Protein AF-A0A238L773-F1 (afdb_monomer)

Radius of gyration: 23.09 Å; Cα contacts (8 Å, |Δi|>4): 138; chains: 1; bounding box: 66×36×64 Å

Secondary structure (DSSP, 8-state):
---BPP----SS---SB-HHHHHHHHHHHHHTT--HHHHHHHHHHHHHHTT-------HHHHHHHHHH-------PPPSS--------STTSS---TTSHHHHHHHHHHHHHHHH-HHHHHHHTTHHHHHHHHHHHHHHHTT-SS---SSHHHHHHHHHHHHHHHHHHHHHH--------

Solvent-accessible surface area (backbone atoms only — not comparable to full-atom values): 11045 Å² total; per-residue (Å²): 132,66,51,56,35,77,88,64,93,59,94,74,86,69,63,71,57,15,70,60,42,51,50,50,52,53,40,52,18,44,74,71,64,43,55,62,65,56,29,37,55,49,51,52,50,53,35,56,76,70,75,52,86,76,88,74,69,48,52,70,55,46,61,59,43,41,50,73,53,83,77,88,69,95,72,84,78,70,99,58,88,83,73,74,69,75,79,76,82,67,75,82,52,92,66,57,94,80,41,72,69,47,48,57,50,53,50,50,52,51,48,31,69,74,63,33,59,71,52,42,36,62,76,55,41,44,58,57,49,58,52,50,54,54,50,50,50,58,52,36,72,52,43,90,64,78,86,51,89,47,69,52,34,33,53,34,52,52,50,46,45,50,49,51,52,52,51,48,49,67,72,66,58,77,88,83,76,85,81,129

Structure (mmCIF, N/CA/C/O backbone):
data_AF-A0A238L773-F1
#
_entry.id   AF-A0A238L773-F1
#
loop_
_atom_site.group_PDB
_atom_site.id
_atom_site.type_symbol
_atom_site.label_atom_id
_atom_site.label_alt_id
_atom_site.label_comp_id
_atom_site.label_asym_id
_atom_site.label_entity_id
_atom_site.label_seq_id
_atom_site.pdbx_PDB_ins_code
_atom_site.Cartn_x
_atom_site.Cartn_y
_atom_site.Cartn_z
_atom_site.occupancy
_atom_site.B_iso_or_equiv
_atom_site.auth_seq_id
_atom_site.auth_comp_id
_atom_site.auth_asym_id
_atom_site.auth_atom_id
_atom_site.pdbx_PDB_model_num
ATOM 1 N N . MET A 1 1 ? -15.667 -10.780 2.293 1.00 68.12 1 MET A N 1
ATOM 2 C CA . MET A 1 1 ? -14.626 -10.107 3.108 1.00 68.12 1 MET A CA 1
ATOM 3 C C . MET A 1 1 ? -15.092 -10.108 4.554 1.00 68.12 1 MET A C 1
ATOM 5 O O . MET A 1 1 ? -16.166 -9.591 4.816 1.00 68.12 1 MET A O 1
ATOM 9 N N . THR A 1 2 ? -14.339 -10.702 5.477 1.00 83.31 2 THR A N 1
ATOM 10 C CA . THR A 1 2 ? -14.668 -10.707 6.912 1.00 83.31 2 THR A CA 1
ATOM 11 C C . THR A 1 2 ? -14.369 -9.338 7.517 1.00 83.31 2 THR A C 1
ATOM 13 O O . THR A 1 2 ? -13.227 -8.880 7.482 1.00 83.31 2 THR A O 1
ATOM 16 N N . TRP A 1 3 ? -15.392 -8.650 8.026 1.00 88.38 3 TRP A N 1
ATOM 17 C CA . TRP A 1 3 ? -15.250 -7.297 8.579 1.00 88.38 3 TRP A CA 1
ATOM 18 C C . TRP A 1 3 ? -14.791 -7.302 10.042 1.00 88.38 3 TRP A C 1
ATOM 20 O O . TRP A 1 3 ? -13.900 -6.547 10.439 1.00 88.38 3 TRP A O 1
ATOM 30 N N . HIS A 1 4 ? -15.357 -8.210 10.830 1.00 88.75 4 HIS A N 1
ATOM 31 C CA . HIS A 1 4 ? -14.983 -8.431 12.220 1.00 88.75 4 HIS A CA 1
ATOM 32 C C . HIS A 1 4 ? -13.767 -9.346 12.322 1.00 88.75 4 HIS A C 1
ATOM 34 O O . HIS A 1 4 ? -13.567 -10.227 11.481 1.00 88.75 4 HIS A O 1
ATOM 40 N N . ALA A 1 5 ? -12.920 -9.103 13.323 1.00 85.94 5 ALA A N 1
ATOM 41 C CA . ALA A 1 5 ? -11.822 -10.021 13.593 1.00 85.94 5 ALA A CA 1
ATOM 42 C C . ALA A 1 5 ? -12.373 -11.323 14.199 1.00 85.94 5 ALA A C 1
ATOM 44 O O . ALA A 1 5 ? -13.360 -11.273 14.937 1.00 85.94 5 ALA A O 1
ATOM 45 N N . PRO A 1 6 ? -11.742 -12.474 13.918 1.00 81.62 6 PRO A N 1
ATOM 46 C CA . PRO A 1 6 ? -12.059 -13.700 14.634 1.00 81.62 6 PRO A CA 1
ATOM 47 C C . PRO A 1 6 ? -11.737 -13.532 16.124 1.00 81.62 6 PRO A C 1
ATOM 49 O O . PRO A 1 6 ? -10.789 -12.832 16.493 1.00 81.62 6 PRO A O 1
ATOM 52 N N . HIS A 1 7 ? -12.527 -14.180 16.977 1.00 73.25 7 HIS A N 1
ATOM 53 C CA . HIS A 1 7 ? -12.292 -14.175 18.414 1.00 73.25 7 HIS A CA 1
ATOM 54 C C . HIS A 1 7 ? -11.077 -15.054 18.740 1.00 73.25 7 HIS A C 1
ATOM 56 O O . HIS A 1 7 ? -11.184 -16.267 18.894 1.00 73.25 7 HIS A O 1
ATOM 62 N N . GLU A 1 8 ? -9.898 -14.446 18.840 1.00 65.88 8 GLU A N 1
ATOM 63 C CA . GLU A 1 8 ? -8.716 -15.110 19.382 1.00 65.88 8 GLU A CA 1
ATOM 64 C C . GLU A 1 8 ? -8.849 -15.096 20.909 1.00 65.88 8 GLU A C 1
ATOM 66 O O . GLU A 1 8 ? -8.805 -14.025 21.507 1.00 65.88 8 GLU A O 1
ATOM 71 N N . GLY A 1 9 ? -9.048 -16.256 21.546 1.00 68.50 9 GLY A N 1
ATOM 72 C CA . GLY A 1 9 ? -9.212 -16.414 23.005 1.00 68.50 9 GLY A CA 1
ATOM 73 C C . GLY A 1 9 ? -7.963 -16.088 23.839 1.00 68.50 9 GLY A C 1
ATOM 74 O O . GLY A 1 9 ? -7.657 -16.779 24.803 1.00 68.50 9 GLY A O 1
ATOM 75 N N . ARG A 1 10 ? -7.194 -15.074 23.436 1.00 71.81 10 ARG A N 1
ATOM 76 C CA . ARG A 1 10 ? -5.987 -14.600 24.107 1.00 71.81 10 ARG A CA 1
ATOM 77 C C . ARG A 1 10 ? -6.353 -13.584 25.198 1.00 71.81 10 ARG A C 1
ATOM 79 O O . ARG A 1 10 ? -7.285 -12.805 24.998 1.00 71.81 10 ARG A O 1
ATOM 86 N N . PRO A 1 11 ? -5.599 -13.528 26.310 1.00 62.84 11 PRO A N 1
ATOM 87 C CA . PRO A 1 11 ? -5.797 -12.516 27.345 1.00 62.84 11 PRO A CA 1
ATOM 88 C C . PRO A 1 11 ? -5.655 -11.088 26.788 1.00 62.84 11 PRO A C 1
ATOM 90 O O . PRO A 1 11 ? -4.717 -10.797 26.044 1.00 62.84 11 PRO A O 1
ATOM 93 N N . GLY A 1 12 ? -6.570 -10.187 27.163 1.00 72.75 12 GLY A N 1
ATOM 94 C CA . GLY A 1 12 ? -6.572 -8.773 26.761 1.00 72.75 12 GLY A CA 1
ATOM 95 C C . GLY A 1 12 ? -7.831 -8.349 25.997 1.00 72.75 12 GLY A C 1
ATOM 96 O O . GLY A 1 12 ? -8.797 -9.097 25.901 1.00 72.75 12 GLY A O 1
ATOM 97 N N . ARG A 1 13 ? -7.843 -7.120 25.456 1.00 74.38 13 ARG A N 1
ATOM 98 C CA . ARG A 1 13 ? -8.961 -6.615 24.636 1.00 74.38 13 ARG A CA 1
ATOM 99 C C . ARG A 1 13 ? -8.802 -7.108 23.189 1.00 74.38 13 ARG A C 1
ATOM 101 O O . ARG A 1 13 ? -7.919 -6.588 22.496 1.00 74.38 13 ARG A O 1
ATOM 108 N N . PRO A 1 14 ? -9.628 -8.056 22.705 1.00 72.31 14 PRO A N 1
ATOM 109 C CA . PRO A 1 14 ? -9.495 -8.574 21.351 1.00 72.31 14 PRO A CA 1
ATOM 110 C C . PRO A 1 14 ? -9.776 -7.472 20.316 1.00 72.31 14 PRO A C 1
ATOM 112 O O . PRO A 1 14 ? -10.547 -6.537 20.573 1.00 72.31 14 PRO A O 1
ATOM 115 N N . PRO A 1 15 ? -9.138 -7.531 19.135 1.00 77.88 15 PRO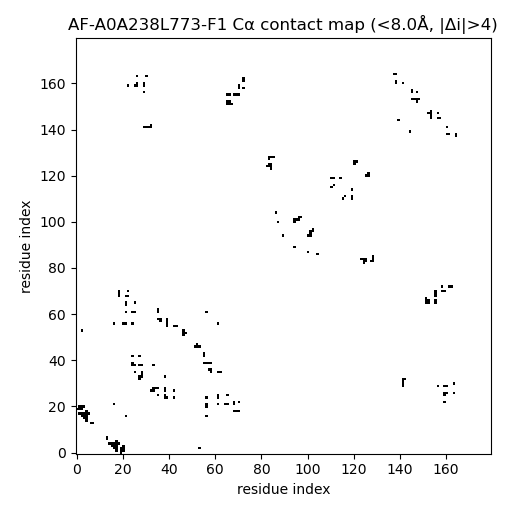 A N 1
ATOM 116 C CA . PRO A 1 15 ? -9.429 -6.589 18.067 1.00 77.88 15 PRO A CA 1
ATOM 117 C C . PRO A 1 15 ? -10.877 -6.757 17.598 1.00 77.88 15 PRO A C 1
ATOM 119 O O . PRO A 1 15 ? -11.310 -7.857 17.304 1.00 77.88 15 PRO A O 1
ATOM 122 N N . VAL A 1 16 ? -11.624 -5.658 17.483 1.00 85.81 16 VAL A N 1
ATOM 123 C CA . VAL A 1 16 ? -13.022 -5.695 17.001 1.00 85.81 16 VAL A CA 1
ATOM 124 C C . VAL A 1 16 ? -13.092 -5.851 15.474 1.00 85.81 16 VAL A C 1
ATOM 126 O O . VAL A 1 16 ? -14.025 -6.446 14.935 1.00 85.81 16 VAL A O 1
ATOM 129 N N . PHE A 1 17 ? -12.088 -5.327 14.767 1.00 90.69 17 PHE A N 1
ATOM 130 C CA . PHE A 1 17 ? -12.055 -5.242 13.307 1.00 90.69 17 PHE A CA 1
ATOM 131 C C . PHE A 1 17 ? -10.929 -6.086 12.717 1.00 90.69 17 PHE A C 1
ATOM 133 O O . PHE A 1 17 ? -9.808 -6.099 13.238 1.00 90.69 17 PHE A O 1
ATOM 140 N N . SER A 1 18 ? -11.216 -6.747 11.597 1.00 91.06 18 SER A N 1
ATOM 141 C CA . SER A 1 18 ? -10.250 -7.573 10.877 1.00 91.06 18 SER A CA 1
ATOM 142 C C . SER A 1 18 ? -9.147 -6.733 10.221 1.00 91.06 18 SER A C 1
ATOM 144 O O . SER A 1 18 ? -9.296 -5.532 9.978 1.00 91.06 18 SER A O 1
ATOM 146 N N . ASN A 1 19 ? -8.031 -7.375 9.857 1.00 91.25 19 ASN A N 1
ATOM 147 C CA . ASN A 1 19 ? -6.979 -6.718 9.072 1.00 91.25 19 ASN A CA 1
ATOM 148 C C . ASN A 1 19 ? -7.501 -6.208 7.726 1.00 91.25 19 ASN A C 1
ATOM 150 O O . ASN A 1 19 ? -7.123 -5.118 7.304 1.00 91.25 19 ASN A O 1
ATOM 154 N N . SER A 1 20 ? -8.407 -6.950 7.087 1.00 90.38 20 SER A N 1
ATOM 155 C CA . SER A 1 20 ? -9.020 -6.535 5.829 1.00 90.38 20 SER A CA 1
ATOM 156 C C . SER A 1 20 ? -9.843 -5.256 6.007 1.00 90.38 20 SER A C 1
ATOM 158 O O . SER A 1 20 ? -9.711 -4.348 5.190 1.00 90.38 20 SER A O 1
ATOM 160 N N . ALA A 1 21 ? -10.641 -5.133 7.075 1.00 92.06 21 ALA A N 1
ATOM 161 C CA . ALA A 1 21 ? -11.435 -3.928 7.341 1.00 92.06 21 ALA A CA 1
ATOM 162 C C . ALA A 1 21 ? -10.549 -2.689 7.552 1.00 92.06 21 ALA A C 1
ATOM 164 O O . ALA A 1 21 ? -10.806 -1.623 6.984 1.00 92.06 21 ALA A O 1
ATOM 165 N N . ILE A 1 22 ? -9.454 -2.839 8.305 1.00 94.06 22 ILE A N 1
ATOM 166 C CA . ILE A 1 22 ? -8.466 -1.766 8.486 1.00 94.06 22 ILE A CA 1
ATOM 167 C C . ILE A 1 22 ? -7.785 -1.425 7.154 1.00 94.06 22 ILE A C 1
ATOM 169 O O . ILE A 1 22 ? -7.690 -0.250 6.803 1.00 94.06 22 ILE A O 1
ATOM 173 N N . GLN A 1 23 ? -7.359 -2.429 6.383 1.00 93.69 23 GLN A N 1
ATOM 174 C CA . GLN A 1 23 ? -6.753 -2.226 5.067 1.00 93.69 23 GLN A CA 1
ATOM 175 C C . GLN A 1 23 ? -7.702 -1.489 4.116 1.00 93.69 23 GLN A C 1
ATOM 177 O O . GLN A 1 23 ? -7.256 -0.596 3.401 1.00 93.69 23 GLN A O 1
ATOM 182 N N . PHE A 1 24 ? -8.997 -1.808 4.121 1.00 93.00 24 PHE A N 1
ATOM 183 C CA . PHE A 1 24 ? -10.005 -1.117 3.316 1.00 93.00 24 PHE A CA 1
ATOM 184 C C . PHE A 1 24 ? -10.116 0.366 3.687 1.00 93.00 24 PHE A C 1
ATOM 186 O O . PHE A 1 24 ? -10.003 1.224 2.811 1.00 93.00 24 PHE A O 1
ATOM 193 N N . CYS A 1 25 ? -10.236 0.682 4.980 1.00 94.56 25 CYS A N 1
ATOM 194 C CA . CYS A 1 25 ? -10.294 2.071 5.443 1.00 94.56 25 CYS A CA 1
ATOM 195 C C . CYS A 1 25 ? -9.034 2.847 5.029 1.00 94.56 25 CYS A C 1
ATOM 197 O O . CYS A 1 25 ? -9.119 3.939 4.470 1.00 94.56 25 CYS A O 1
ATOM 199 N N . LEU A 1 26 ? -7.850 2.264 5.235 1.00 94.88 26 LEU A N 1
ATOM 200 C CA . LEU A 1 26 ? -6.594 2.912 4.859 1.00 94.88 26 LEU A CA 1
ATOM 201 C C . LEU A 1 26 ? -6.390 2.981 3.333 1.00 94.88 26 LEU A C 1
ATOM 203 O O . LEU A 1 26 ? -5.723 3.892 2.848 1.00 94.88 26 LEU A O 1
ATOM 207 N N . SER A 1 27 ? -6.992 2.072 2.565 1.00 94.31 27 SER A N 1
ATOM 208 C CA . SER A 1 27 ? -7.016 2.144 1.101 1.00 94.31 27 SER A CA 1
ATOM 209 C C . SER A 1 27 ? -7.829 3.346 0.627 1.00 94.31 27 SER A C 1
ATOM 211 O O . SER A 1 27 ? -7.344 4.090 -0.218 1.00 94.31 27 SER A O 1
ATOM 213 N N . ILE A 1 28 ? -9.002 3.603 1.221 1.00 94.44 28 ILE A N 1
ATOM 214 C CA . ILE A 1 28 ? -9.804 4.812 0.949 1.00 94.44 28 ILE A CA 1
ATOM 215 C C . ILE A 1 28 ? -9.009 6.069 1.306 1.00 94.44 28 ILE A C 1
ATOM 217 O O . ILE A 1 28 ? -8.921 6.989 0.495 1.00 94.44 28 ILE A O 1
ATOM 221 N N . LYS A 1 29 ? -8.357 6.084 2.475 1.00 94.19 29 LYS A N 1
ATOM 222 C CA . LYS A 1 29 ? -7.478 7.187 2.887 1.00 94.19 29 LYS A CA 1
ATOM 223 C C . LYS A 1 29 ? -6.438 7.517 1.811 1.00 94.19 29 LYS A C 1
ATOM 225 O O . LYS A 1 29 ? -6.240 8.683 1.482 1.00 94.19 29 LYS A O 1
ATOM 230 N N . VAL A 1 30 ? -5.736 6.501 1.304 1.00 93.81 30 VAL A N 1
ATOM 231 C CA . VAL A 1 30 ? -4.656 6.667 0.318 1.00 93.81 30 VAL A CA 1
ATOM 232 C C . VAL A 1 30 ? -5.206 7.037 -1.058 1.00 93.81 30 VAL A C 1
ATOM 234 O O . VAL A 1 30 ? -4.654 7.923 -1.703 1.00 93.81 30 VAL A O 1
ATOM 237 N N . LEU A 1 31 ? -6.296 6.400 -1.487 1.00 93.06 31 LEU A N 1
ATOM 238 C CA . LEU A 1 31 ? -6.900 6.615 -2.798 1.00 93.06 31 LEU A CA 1
ATOM 239 C C . LEU A 1 31 ? -7.441 8.040 -2.954 1.00 93.06 31 LEU A C 1
ATOM 241 O O . LEU A 1 31 ? -7.181 8.686 -3.963 1.00 93.06 31 LEU A O 1
ATOM 245 N N . PHE A 1 32 ? -8.134 8.543 -1.931 1.00 92.38 32 PHE A N 1
ATOM 246 C CA . PHE A 1 32 ? -8.747 9.875 -1.941 1.00 92.38 32 PHE A CA 1
ATOM 247 C C . PHE A 1 32 ? -7.894 10.953 -1.263 1.00 92.38 32 PHE A C 1
ATOM 249 O O . PHE A 1 32 ? -8.340 12.086 -1.121 1.00 92.38 32 PHE A O 1
ATOM 256 N N . ARG A 1 33 ? -6.664 10.623 -0.843 1.00 92.00 33 ARG A N 1
ATOM 257 C CA . ARG A 1 33 ? -5.720 11.556 -0.195 1.00 92.00 33 ARG A CA 1
ATOM 258 C C . ARG A 1 33 ? -6.278 12.250 1.051 1.00 92.00 33 ARG A C 1
ATOM 260 O O . ARG A 1 33 ? -5.977 13.409 1.322 1.00 92.00 33 ARG A O 1
ATOM 267 N N . LEU A 1 34 ? -7.065 11.529 1.840 1.00 92.12 34 LEU A N 1
ATOM 268 C CA . LEU A 1 34 ? -7.739 12.092 3.005 1.00 92.12 34 LEU A CA 1
ATOM 269 C C . LEU A 1 34 ? -6.907 11.935 4.291 1.00 92.12 34 LEU A C 1
ATOM 271 O O . LEU A 1 34 ? -6.163 10.960 4.460 1.00 92.12 34 LEU A O 1
ATOM 275 N N . PRO A 1 35 ? -7.069 12.839 5.270 1.00 90.94 35 PRO A N 1
ATOM 276 C CA . PRO A 1 35 ? -6.725 12.575 6.661 1.00 90.94 35 PRO A CA 1
ATOM 277 C C . PRO A 1 35 ? -7.547 11.408 7.236 1.00 90.94 35 PRO A C 1
ATOM 279 O O . PRO A 1 35 ? -8.685 11.160 6.830 1.00 90.94 35 PRO A O 1
ATOM 282 N N . LEU A 1 36 ? -7.014 10.715 8.250 1.00 90.88 36 LEU A N 1
ATOM 283 C CA . LEU A 1 36 ? -7.681 9.554 8.871 1.00 90.88 36 LEU A CA 1
ATOM 284 C C . LEU A 1 36 ? -9.077 9.886 9.435 1.00 90.88 36 LEU A C 1
ATOM 286 O O . LEU A 1 36 ? -10.004 9.096 9.292 1.00 90.88 36 LEU A O 1
ATOM 290 N N . ARG A 1 37 ? -9.255 11.070 10.041 1.00 91.56 37 ARG A N 1
ATOM 291 C CA . ARG A 1 37 ? -10.561 11.492 10.585 1.00 91.56 37 ARG A CA 1
ATOM 292 C C . ARG A 1 37 ? -11.620 11.650 9.491 1.00 91.56 37 ARG A C 1
ATOM 294 O O . ARG A 1 37 ? -12.731 11.156 9.645 1.00 91.56 37 ARG A O 1
ATOM 301 N N . GLN A 1 38 ? -11.255 12.280 8.374 1.00 94.44 38 GLN A N 1
ATOM 302 C CA . GLN A 1 38 ? -12.152 12.427 7.223 1.00 94.44 38 GLN A CA 1
ATOM 303 C C . GLN A 1 38 ? -12.438 11.077 6.562 1.00 94.44 38 GLN A C 1
ATOM 305 O O . GLN A 1 38 ? -13.572 10.811 6.176 1.00 94.44 38 GLN A O 1
ATOM 310 N N . THR A 1 39 ? -11.438 10.193 6.513 1.00 94.31 39 THR A N 1
ATOM 311 C CA . THR A 1 39 ? -11.596 8.823 6.006 1.00 94.31 39 THR A CA 1
ATOM 312 C C . THR A 1 39 ? -12.681 8.075 6.777 1.00 94.31 39 THR A C 1
ATOM 314 O O . THR A 1 39 ? -13.569 7.506 6.155 1.00 94.31 39 THR A O 1
ATOM 317 N N . ALA A 1 40 ? -12.663 8.105 8.115 1.00 93.31 40 ALA A N 1
ATOM 318 C CA . ALA A 1 40 ? -13.694 7.446 8.919 1.00 93.31 40 ALA A CA 1
ATOM 319 C C . ALA A 1 40 ? -15.108 7.953 8.571 1.00 93.31 40 ALA A C 1
ATOM 321 O O . ALA A 1 40 ? -16.004 7.147 8.331 1.00 93.31 40 ALA A O 1
ATOM 322 N N . GLY A 1 41 ? -15.291 9.273 8.449 1.00 94.38 41 GLY A N 1
ATOM 323 C CA . GLY A 1 41 ? -16.571 9.864 8.044 1.00 94.38 41 GLY A CA 1
ATOM 324 C C . GLY A 1 41 ? -17.001 9.479 6.623 1.00 94.38 41 GLY A C 1
ATOM 325 O O . GLY A 1 41 ? -18.164 9.143 6.398 1.00 94.38 41 GLY A O 1
ATOM 326 N N . MET A 1 42 ? -16.067 9.465 5.668 1.00 95.06 42 MET A N 1
ATOM 327 C CA . MET A 1 42 ? -16.332 9.025 4.295 1.00 95.06 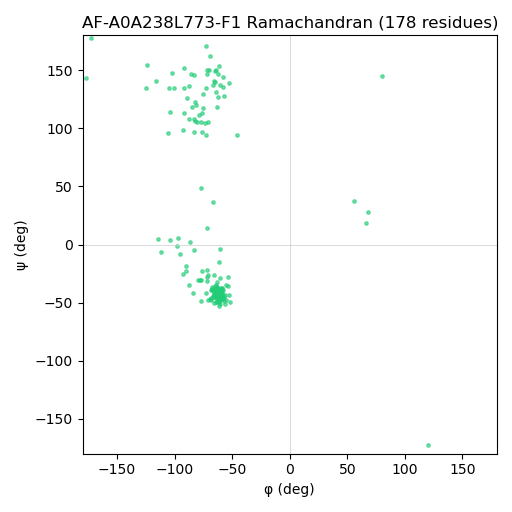42 MET A CA 1
ATOM 328 C C . MET A 1 42 ? -16.751 7.553 4.249 1.00 95.06 42 MET A C 1
ATOM 330 O O . MET A 1 42 ? -17.737 7.222 3.597 1.00 95.06 42 MET A O 1
ATOM 334 N N . VAL A 1 43 ? -16.053 6.676 4.974 1.00 94.62 43 VAL A N 1
ATOM 335 C CA . VAL A 1 43 ? -16.381 5.245 5.052 1.00 94.62 43 VAL A CA 1
ATOM 336 C C . VAL A 1 43 ? -17.778 5.036 5.644 1.00 94.62 43 VAL A C 1
ATOM 338 O O . VAL A 1 43 ? -18.528 4.208 5.135 1.00 94.62 43 VAL A O 1
ATOM 341 N N . VAL A 1 44 ? -18.167 5.814 6.661 1.00 94.44 44 VAL A N 1
ATOM 342 C CA . VAL A 1 44 ? -19.534 5.785 7.215 1.00 94.44 44 VAL A CA 1
ATOM 343 C C . VAL A 1 44 ? -20.575 6.159 6.157 1.00 94.44 44 VAL A C 1
ATOM 345 O O . VAL A 1 44 ? -21.604 5.494 6.059 1.00 94.44 44 VAL A O 1
ATOM 348 N N . ARG A 1 45 ? -20.320 7.186 5.338 1.00 95.00 45 ARG A N 1
ATOM 349 C CA . ARG A 1 45 ? -21.238 7.568 4.250 1.00 95.00 45 ARG A CA 1
ATOM 350 C C . ARG A 1 45 ? -21.321 6.498 3.165 1.00 95.00 45 ARG A C 1
ATOM 352 O O . ARG A 1 45 ? -22.423 6.149 2.763 1.00 95.00 45 ARG A O 1
ATOM 359 N N . LEU A 1 46 ? -20.185 5.946 2.739 1.00 93.00 46 LEU A N 1
ATOM 360 C CA . LEU A 1 46 ? -20.144 4.866 1.748 1.00 93.00 46 LEU A CA 1
ATOM 361 C C . LEU A 1 46 ? -20.891 3.621 2.230 1.00 93.00 46 LEU A C 1
ATOM 363 O O . LEU A 1 46 ? -21.655 3.039 1.470 1.00 93.00 46 LEU A O 1
ATOM 367 N N . ARG A 1 47 ? -20.723 3.250 3.504 1.00 92.19 47 ARG A N 1
ATOM 368 C CA . ARG A 1 47 ? -21.487 2.172 4.144 1.00 92.19 47 ARG A CA 1
ATOM 369 C C . ARG A 1 47 ? -22.995 2.432 4.041 1.00 92.19 47 ARG A C 1
ATOM 371 O O . ARG A 1 47 ? -23.719 1.546 3.602 1.00 92.19 47 ARG A O 1
ATOM 378 N N . ARG A 1 48 ? -23.455 3.628 4.436 1.00 93.19 48 ARG A N 1
ATOM 379 C CA . ARG A 1 48 ? -24.882 4.001 4.383 1.00 93.19 48 ARG A CA 1
ATOM 380 C C . ARG A 1 48 ? -25.433 3.934 2.961 1.00 93.19 48 ARG A C 1
ATOM 382 O O . ARG A 1 48 ? -26.494 3.367 2.757 1.00 93.19 48 ARG A O 1
ATOM 389 N N . LEU A 1 49 ? -24.693 4.470 1.989 1.00 95.38 49 LEU A N 1
ATOM 390 C CA . LEU A 1 49 ? -25.082 4.439 0.576 1.00 95.38 49 LEU A CA 1
ATOM 391 C C . LEU A 1 49 ? -25.171 3.017 0.019 1.00 95.38 49 LEU A C 1
ATOM 393 O O . LEU A 1 49 ? -25.994 2.752 -0.845 1.00 95.38 49 LEU A O 1
ATOM 397 N N . ALA A 1 50 ? -24.340 2.108 0.518 1.00 93.38 50 ALA A N 1
ATOM 398 C CA . ALA A 1 50 ? -24.351 0.717 0.097 1.00 93.38 50 ALA A CA 1
ATOM 399 C C . ALA A 1 50 ? -25.360 -0.158 0.873 1.00 93.38 50 ALA A C 1
ATOM 401 O O . ALA A 1 50 ? -25.405 -1.361 0.634 1.00 93.38 50 ALA A O 1
ATOM 402 N N . GLY A 1 51 ? -26.147 0.414 1.797 1.00 92.62 51 GLY A N 1
ATOM 403 C CA . GLY A 1 51 ? -27.154 -0.320 2.577 1.00 92.62 51 GLY A CA 1
ATOM 404 C C . GLY A 1 51 ? -26.566 -1.322 3.575 1.00 92.62 51 GLY A C 1
ATOM 405 O O . GLY A 1 51 ? -27.173 -2.347 3.861 1.00 92.62 51 GLY A O 1
ATOM 406 N N . LEU A 1 52 ? -25.350 -1.072 4.063 1.00 89.50 52 LEU A N 1
ATOM 407 C CA . LEU A 1 52 ? -24.599 -2.005 4.909 1.00 89.50 52 LEU A CA 1
ATOM 408 C C . LEU A 1 52 ? -24.689 -1.555 6.367 1.00 89.50 52 LEU A C 1
ATOM 410 O O . LEU A 1 52 ? -24.691 -0.350 6.610 1.00 89.50 52 LEU A O 1
ATOM 414 N N . ASP A 1 53 ? -24.695 -2.482 7.337 1.00 86.56 53 ASP A N 1
ATOM 415 C CA . ASP A 1 53 ? -24.925 -2.131 8.752 1.00 86.56 53 ASP A CA 1
ATOM 416 C C . ASP A 1 53 ? -23.779 -2.342 9.749 1.00 86.56 53 ASP A C 1
ATOM 418 O O . ASP A 1 53 ? -23.890 -2.035 10.938 1.00 86.56 53 ASP A O 1
ATOM 422 N N . TRP A 1 54 ? -22.607 -2.747 9.273 1.00 86.12 54 TRP A N 1
ATOM 423 C CA . TRP A 1 54 ? -21.463 -2.992 10.152 1.00 86.12 54 TRP A CA 1
ATOM 424 C C . TRP A 1 54 ? -20.854 -1.717 10.763 1.00 86.12 54 TRP A C 1
ATOM 426 O O . TRP A 1 54 ? -20.848 -0.647 10.144 1.00 86.12 54 TRP A O 1
ATOM 436 N N . PRO A 1 55 ? -20.260 -1.797 11.968 1.00 90.69 55 PRO A N 1
ATOM 437 C CA . PRO A 1 55 ? -19.554 -0.668 12.567 1.00 90.69 55 PRO A CA 1
ATOM 438 C C . PRO A 1 55 ? -18.334 -0.261 11.729 1.00 90.69 55 PRO A C 1
ATOM 440 O O . PRO A 1 55 ? -17.710 -1.093 11.077 1.00 90.69 55 PRO A O 1
ATOM 443 N N . VAL A 1 56 ? -17.954 1.016 11.754 1.00 91.06 56 VAL A N 1
ATOM 444 C CA . VAL A 1 56 ? -16.756 1.515 11.054 1.00 91.06 56 VAL A CA 1
ATOM 445 C C . VAL A 1 56 ? -15.644 1.776 12.075 1.00 91.06 56 VAL A C 1
ATOM 447 O O . VAL A 1 56 ? -15.925 2.385 13.108 1.00 91.06 56 VAL A O 1
ATOM 450 N N . PRO A 1 57 ? -14.388 1.357 11.818 1.00 92.81 57 PRO A N 1
ATOM 451 C CA . PRO A 1 57 ? -13.267 1.678 12.693 1.00 92.81 57 PRO A CA 1
ATOM 452 C C . PRO A 1 57 ? -13.109 3.191 12.861 1.00 92.81 57 PRO A C 1
ATOM 454 O O . PRO A 1 57 ? -12.989 3.921 11.874 1.00 92.81 57 PRO A O 1
ATOM 457 N N . ASP A 1 58 ? -13.057 3.661 14.103 1.00 91.75 58 ASP A N 1
ATOM 458 C CA . ASP A 1 58 ? -12.816 5.066 14.415 1.00 91.75 58 ASP A CA 1
ATOM 459 C C . ASP A 1 58 ? -11.352 5.469 14.147 1.00 91.75 58 ASP A C 1
ATOM 461 O O . ASP A 1 58 ? -10.470 4.636 13.907 1.00 91.75 58 ASP A O 1
ATOM 465 N N . TYR A 1 59 ? -11.068 6.773 14.218 1.00 90.69 59 TYR A N 1
ATOM 466 C CA . TYR A 1 59 ? -9.715 7.307 14.027 1.00 90.69 59 TYR A CA 1
ATOM 467 C C . TYR A 1 59 ? -8.675 6.619 14.928 1.00 90.69 59 TYR A C 1
ATOM 469 O O . TYR A 1 59 ? -7.583 6.283 14.464 1.00 90.69 59 TYR A O 1
ATOM 477 N N . SER A 1 60 ? -9.004 6.400 16.207 1.00 90.12 60 SER A N 1
ATOM 478 C CA . SER A 1 60 ? -8.060 5.836 17.174 1.00 90.12 60 SER A CA 1
ATOM 479 C C . SER A 1 60 ? -7.714 4.384 16.841 1.00 90.12 60 SER A C 1
ATOM 481 O O . SER A 1 60 ? -6.552 3.974 16.934 1.00 90.12 60 SER A O 1
ATOM 483 N N . THR A 1 61 ? -8.697 3.604 16.392 1.00 92.19 61 THR A N 1
ATOM 484 C CA . THR A 1 61 ? -8.502 2.221 15.963 1.00 92.19 61 THR A CA 1
ATOM 485 C C . THR A 1 61 ? -7.684 2.158 14.686 1.00 92.19 61 THR A C 1
ATOM 487 O O . THR A 1 61 ? -6.701 1.417 14.644 1.00 92.19 61 THR A O 1
ATOM 490 N N . GLN A 1 62 ? -8.015 2.967 13.676 1.00 92.12 62 GLN A N 1
ATOM 491 C CA . GLN A 1 62 ? -7.251 3.017 12.428 1.00 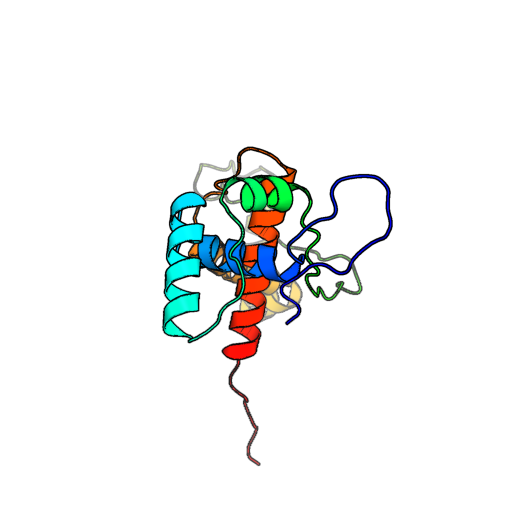92.12 62 GLN A CA 1
ATOM 492 C C . GLN A 1 62 ? -5.791 3.417 12.679 1.00 92.12 62 GLN A C 1
ATOM 494 O O . GLN A 1 62 ? -4.883 2.741 12.204 1.00 92.12 62 GLN A O 1
ATOM 499 N N . CYS A 1 63 ? -5.547 4.461 13.479 1.00 90.38 63 CYS A N 1
ATOM 500 C CA . CYS A 1 63 ? -4.200 4.962 13.770 1.00 90.38 63 CYS A CA 1
ATOM 501 C C . CYS A 1 63 ? -3.329 3.937 14.519 1.00 90.38 63 CYS A C 1
ATOM 503 O O . CYS A 1 63 ? -2.151 3.764 14.193 1.00 90.38 63 CYS A O 1
ATOM 505 N N . ARG A 1 64 ? -3.903 3.230 15.505 1.00 91.12 64 ARG A N 1
ATOM 506 C CA . ARG A 1 64 ? -3.200 2.169 16.246 1.00 91.12 64 ARG A CA 1
ATOM 507 C C . ARG A 1 64 ? -2.936 0.952 15.367 1.00 91.12 64 ARG A C 1
ATOM 509 O O . ARG A 1 64 ? -1.815 0.452 15.335 1.00 91.12 64 ARG A O 1
ATOM 516 N N . ARG A 1 65 ? -3.948 0.495 14.623 1.00 92.56 65 ARG A N 1
ATOM 517 C CA . ARG A 1 65 ? -3.846 -0.699 13.774 1.00 92.56 65 ARG A CA 1
ATOM 518 C C . ARG A 1 65 ? -2.978 -0.478 12.546 1.00 92.56 65 ARG A C 1
ATOM 520 O O . ARG A 1 65 ? -2.359 -1.433 12.108 1.00 92.56 65 ARG A O 1
ATOM 527 N N . GLN A 1 66 ? -2.863 0.747 12.031 1.00 92.50 66 GLN A N 1
ATOM 528 C CA . GLN A 1 66 ? -1.939 1.053 10.936 1.00 92.50 66 GLN A CA 1
ATOM 529 C C . GLN A 1 66 ? -0.497 0.653 11.281 1.00 92.50 66 GLN A C 1
ATOM 531 O O . GLN A 1 66 ? 0.218 0.199 10.397 1.00 92.50 66 GLN A O 1
ATOM 536 N N . LYS A 1 67 ? -0.087 0.775 12.551 1.00 91.81 67 LYS A N 1
ATOM 537 C CA . LYS A 1 67 ? 1.260 0.400 13.000 1.00 91.81 67 LYS A CA 1
ATOM 538 C C . LYS A 1 67 ? 1.507 -1.112 12.924 1.00 91.81 67 LYS A C 1
ATOM 540 O O . LYS A 1 67 ? 2.590 -1.546 12.568 1.00 91.81 67 LYS A O 1
ATOM 545 N N . THR A 1 68 ? 0.502 -1.919 13.255 1.00 91.00 68 THR A N 1
ATOM 546 C CA . THR A 1 68 ? 0.632 -3.382 13.374 1.00 91.00 68 THR A CA 1
ATOM 547 C C . THR A 1 68 ? 0.029 -4.148 12.196 1.00 91.00 68 THR A C 1
ATOM 549 O O . THR A 1 68 ? -0.005 -5.381 12.205 1.00 91.00 68 THR A O 1
ATOM 552 N N . LEU A 1 69 ? -0.461 -3.441 11.174 1.00 90.56 69 LEU A N 1
ATOM 553 C CA . LEU A 1 69 ? -1.124 -4.042 10.025 1.00 90.56 69 LEU A CA 1
ATOM 554 C C . LEU A 1 69 ? -0.113 -4.792 9.151 1.00 90.56 69 LEU A C 1
ATOM 556 O O . LEU A 1 69 ? 0.634 -4.199 8.374 1.00 90.56 69 LEU A O 1
ATOM 560 N N . LYS A 1 70 ? -0.152 -6.123 9.221 1.00 84.50 70 LYS A N 1
ATOM 561 C CA . LYS A 1 70 ? 0.582 -6.995 8.302 1.00 84.50 70 LYS A CA 1
ATOM 562 C C . LYS A 1 70 ? -0.219 -7.160 7.013 1.00 84.50 70 LYS A C 1
ATOM 564 O O . LYS A 1 70 ? -1.231 -7.858 6.997 1.00 84.50 70 LYS A O 1
ATOM 569 N N . MET A 1 71 ? 0.222 -6.508 5.941 1.00 82.06 71 MET A N 1
ATOM 570 C CA . MET A 1 71 ? -0.353 -6.703 4.610 1.00 82.06 71 MET A CA 1
ATOM 571 C C . MET A 1 71 ? 0.391 -7.783 3.847 1.00 82.06 71 MET A C 1
ATOM 573 O O . MET A 1 71 ? 1.618 -7.786 3.788 1.00 82.06 71 MET A O 1
ATOM 577 N N . GLN A 1 72 ? -0.376 -8.664 3.217 1.00 76.19 72 GLN A N 1
ATOM 578 C CA . GLN A 1 72 ? 0.147 -9.625 2.263 1.00 76.19 72 GLN A CA 1
ATOM 579 C C . GLN A 1 72 ? 0.159 -8.966 0.885 1.00 76.19 72 GLN A C 1
ATOM 581 O O . GLN A 1 72 ? -0.893 -8.713 0.298 1.00 76.19 72 GLN A O 1
ATOM 586 N N . ILE A 1 73 ? 1.349 -8.641 0.388 1.00 78.50 73 ILE A N 1
ATOM 587 C CA . ILE A 1 73 ? 1.534 -8.179 -0.986 1.00 78.50 73 ILE A CA 1
ATOM 588 C C . ILE A 1 73 ? 2.122 -9.355 -1.757 1.00 78.50 73 ILE A C 1
ATOM 590 O O . ILE A 1 73 ? 3.253 -9.748 -1.459 1.00 78.50 73 ILE A O 1
ATOM 594 N N . PRO A 1 74 ? 1.390 -9.929 -2.728 1.00 69.88 74 PRO A N 1
ATOM 595 C CA . PRO A 1 74 ? 1.962 -10.951 -3.583 1.00 69.88 74 PRO A CA 1
ATOM 596 C C . PRO A 1 74 ? 3.102 -10.306 -4.371 1.00 69.88 74 PRO A C 1
ATOM 598 O O . PRO A 1 74 ? 2.900 -9.339 -5.109 1.00 69.88 74 PRO A O 1
ATOM 601 N N . TYR A 1 75 ? 4.311 -10.816 -4.175 1.00 69.50 75 TYR A N 1
ATOM 602 C CA . TYR A 1 75 ? 5.483 -10.414 -4.933 1.00 69.50 75 TYR A CA 1
ATOM 603 C C . TYR A 1 75 ? 6.103 -11.665 -5.541 1.00 69.50 75 TYR A C 1
ATOM 605 O O . TYR A 1 75 ? 6.242 -12.693 -4.881 1.00 69.50 75 TYR A O 1
ATOM 613 N N . ARG A 1 76 ? 6.459 -11.582 -6.821 1.00 65.38 76 ARG A N 1
ATOM 614 C CA . ARG A 1 76 ? 7.265 -12.612 -7.468 1.00 65.38 76 ARG A CA 1
ATOM 615 C C . ARG A 1 76 ? 8.725 -12.279 -7.169 1.00 65.38 76 ARG A C 1
ATOM 617 O O . ARG A 1 76 ? 9.180 -11.194 -7.533 1.00 65.38 76 ARG A O 1
ATOM 624 N N . ARG A 1 77 ? 9.432 -13.172 -6.468 1.00 59.56 77 ARG A N 1
ATOM 625 C CA . ARG A 1 77 ? 10.895 -13.078 -6.349 1.00 59.56 77 ARG A CA 1
ATOM 626 C C . ARG A 1 77 ? 11.490 -13.171 -7.751 1.00 59.56 77 ARG A C 1
ATOM 628 O O . ARG A 1 77 ? 11.007 -13.949 -8.565 1.00 59.56 77 ARG A O 1
ATOM 635 N N . ALA A 1 78 ? 12.485 -12.339 -8.041 1.00 64.25 78 ALA A N 1
ATOM 636 C CA . ALA A 1 78 ? 13.328 -12.585 -9.200 1.00 64.25 78 ALA A CA 1
ATOM 637 C C . ALA A 1 78 ? 14.222 -13.785 -8.865 1.00 64.25 78 ALA A C 1
ATOM 639 O O . ALA A 1 78 ? 14.791 -13.813 -7.774 1.00 64.25 78 ALA A O 1
ATOM 640 N N . ASP A 1 79 ? 14.354 -14.741 -9.784 1.00 67.56 79 ASP A N 1
ATOM 641 C CA . ASP A 1 79 ? 15.143 -15.970 -9.591 1.00 67.56 79 ASP A CA 1
ATOM 642 C C . ASP A 1 79 ? 16.670 -15.726 -9.596 1.00 67.56 79 ASP A C 1
ATOM 644 O O . ASP A 1 79 ? 17.464 -16.654 -9.697 1.00 67.56 79 ASP A O 1
ATOM 648 N N . GLY A 1 80 ? 17.108 -14.468 -9.473 1.00 75.81 80 GLY A N 1
ATOM 649 C CA . GLY A 1 80 ? 18.514 -14.083 -9.468 1.00 75.81 80 GLY A CA 1
ATOM 650 C C . GLY A 1 80 ? 18.739 -12.604 -9.131 1.00 75.81 80 GLY A C 1
ATOM 651 O O . GLY A 1 80 ? 17.779 -11.847 -8.935 1.00 75.81 80 GLY A O 1
ATOM 652 N N . PRO A 1 81 ? 20.011 -12.171 -9.050 1.00 69.75 81 PRO A N 1
ATOM 653 C CA . PRO A 1 81 ? 20.365 -10.788 -8.758 1.00 69.75 81 PRO A CA 1
ATOM 654 C C . PRO A 1 81 ? 19.844 -9.837 -9.843 1.00 69.75 81 PRO A C 1
ATOM 656 O O . PRO A 1 81 ? 20.100 -10.003 -11.036 1.00 69.75 81 PRO A O 1
ATOM 659 N N . LEU A 1 82 ? 19.111 -8.803 -9.422 1.00 67.06 82 LEU A N 1
ATOM 660 C CA . LEU A 1 82 ? 18.637 -7.752 -10.318 1.00 67.06 82 LEU A CA 1
ATOM 661 C C . LEU A 1 82 ? 19.749 -6.715 -10.523 1.00 67.06 82 LEU A C 1
ATOM 663 O O . LEU A 1 82 ? 19.910 -5.796 -9.721 1.00 67.06 82 LEU A O 1
ATOM 667 N N . HIS A 1 83 ? 20.498 -6.836 -11.616 1.00 67.88 83 HIS A N 1
ATOM 668 C CA . HIS A 1 83 ? 21.477 -5.826 -12.016 1.00 67.88 83 HIS A CA 1
ATOM 669 C C . HIS A 1 83 ? 20.762 -4.615 -12.637 1.00 67.88 83 HIS A C 1
ATOM 671 O O . HIS A 1 83 ? 20.386 -4.623 -13.809 1.00 67.88 83 HIS A O 1
ATOM 677 N N . LEU A 1 84 ? 20.529 -3.568 -11.839 1.00 66.81 84 LEU A N 1
ATOM 678 C CA . LEU A 1 84 ? 19.898 -2.330 -12.302 1.00 66.81 84 LEU A CA 1
ATOM 679 C C . LEU A 1 84 ? 20.961 -1.319 -12.752 1.00 66.81 84 LEU A C 1
ATOM 681 O O . LEU A 1 84 ? 21.691 -0.766 -11.932 1.00 66.81 84 LEU A O 1
ATOM 685 N N . LEU A 1 85 ? 21.008 -1.018 -14.049 1.00 71.12 85 LEU A N 1
ATOM 686 C CA . LEU A 1 85 ? 21.881 0.034 -14.568 1.00 71.12 85 LEU A CA 1
ATOM 687 C C . LEU A 1 85 ? 21.324 1.427 -14.210 1.00 71.12 85 LEU A C 1
ATOM 689 O O . LEU A 1 85 ? 20.359 1.907 -14.817 1.00 71.12 85 LEU A O 1
ATOM 693 N N . VAL A 1 86 ? 21.935 2.089 -13.224 1.00 67.19 86 VAL A N 1
ATOM 694 C CA . VAL A 1 86 ? 21.612 3.464 -12.808 1.00 67.19 86 VAL A CA 1
ATOM 695 C C . VAL A 1 86 ? 22.719 4.409 -13.291 1.00 67.19 86 VAL A C 1
ATOM 697 O O . VAL A 1 86 ? 23.734 4.544 -12.616 1.00 67.19 86 VAL A O 1
ATOM 700 N N . PRO A 1 87 ? 22.582 5.079 -14.449 1.00 61.72 87 PRO A N 1
ATOM 701 C CA . PRO A 1 87 ? 23.509 6.138 -14.820 1.00 61.72 87 PRO A CA 1
ATOM 702 C C . PRO A 1 87 ? 23.368 7.310 -13.843 1.00 61.72 87 PRO A C 1
ATOM 704 O O . PRO A 1 87 ? 22.254 7.659 -13.434 1.00 61.72 87 PRO A O 1
ATOM 707 N N . SER A 1 88 ? 24.500 7.914 -13.484 1.00 57.50 88 SER A N 1
ATOM 708 C CA . SER A 1 88 ? 24.557 9.085 -12.607 1.00 57.50 88 SER A CA 1
ATOM 709 C C . SER A 1 88 ? 23.636 10.197 -13.111 1.00 57.50 88 SER A C 1
ATOM 711 O O . SER A 1 88 ? 23.563 10.441 -14.312 1.00 57.50 88 SER A O 1
ATOM 713 N N . ARG A 1 89 ? 22.917 10.870 -12.203 1.00 52.44 89 ARG A N 1
ATOM 714 C CA . ARG A 1 89 ? 22.060 12.027 -12.533 1.00 52.44 89 ARG A CA 1
ATOM 715 C C . ARG A 1 89 ? 22.863 13.313 -12.771 1.00 52.44 89 ARG A C 1
ATOM 717 O O . ARG A 1 89 ? 22.400 14.171 -13.517 1.00 52.44 89 ARG A O 1
ATOM 724 N N . ASP A 1 90 ? 24.080 13.398 -12.233 1.00 47.56 90 ASP A N 1
ATOM 725 C CA . ASP A 1 90 ? 25.004 14.539 -12.351 1.00 47.56 90 ASP A CA 1
ATOM 726 C C . ASP A 1 90 ? 25.711 14.613 -13.711 1.00 47.56 90 ASP A C 1
ATOM 728 O O . ASP A 1 90 ? 26.926 14.741 -13.816 1.00 47.56 90 ASP A O 1
ATOM 732 N N . ILE A 1 91 ? 24.951 14.495 -14.796 1.00 50.34 91 ILE A N 1
ATOM 733 C CA . ILE A 1 91 ? 25.482 14.657 -16.156 1.00 50.34 91 ILE A CA 1
ATOM 734 C C . ILE A 1 91 ? 25.386 16.123 -16.607 1.00 50.34 91 ILE A C 1
ATOM 736 O O . ILE A 1 91 ? 26.067 16.524 -17.548 1.00 50.34 91 ILE A O 1
ATOM 740 N N . SER A 1 92 ? 24.545 16.919 -15.935 1.00 43.94 92 SER A N 1
ATOM 741 C CA . SER A 1 92 ? 24.329 18.338 -16.239 1.00 43.94 92 SER A CA 1
ATOM 742 C C . SER A 1 92 ? 25.233 19.283 -15.442 1.00 43.94 92 SER A C 1
ATOM 744 O O . SER A 1 92 ? 25.480 20.396 -15.898 1.00 43.94 92 SER A O 1
ATOM 746 N N . SER A 1 93 ? 25.718 18.883 -14.266 1.00 48.91 93 SER A N 1
ATOM 747 C CA . SER A 1 93 ? 26.731 19.629 -13.518 1.00 48.91 93 SER A CA 1
ATOM 748 C C . SER A 1 93 ? 28.110 19.185 -14.006 1.00 48.91 93 SER A C 1
ATOM 750 O O . SER A 1 93 ? 28.324 18.003 -14.264 1.00 48.91 93 SER A O 1
ATOM 752 N N . LYS A 1 94 ? 29.024 20.141 -14.222 1.00 53.09 94 LYS A N 1
ATOM 753 C CA . LYS A 1 94 ? 30.365 19.935 -14.801 1.00 53.09 94 LYS A CA 1
ATOM 754 C C . LYS A 1 94 ? 31.086 18.731 -14.172 1.00 53.09 94 LYS A C 1
ATOM 756 O O . LYS A 1 94 ? 31.759 18.866 -13.159 1.00 53.09 94 LYS A O 1
ATOM 761 N N . CYS A 1 95 ? 30.981 17.563 -14.802 1.00 55.97 95 CYS A N 1
ATOM 762 C CA . CYS A 1 95 ? 31.815 16.411 -14.489 1.00 55.97 95 CYS A CA 1
ATOM 763 C C . CYS A 1 95 ? 33.165 16.579 -15.208 1.00 55.97 95 CYS A C 1
ATOM 765 O O . CYS A 1 95 ? 33.171 16.649 -16.442 1.00 55.97 95 CYS A O 1
ATOM 767 N N . PRO A 1 96 ? 34.304 16.635 -14.490 1.00 62.09 96 PRO A N 1
ATOM 768 C CA . PRO A 1 96 ? 35.626 16.685 -15.110 1.00 62.09 96 PRO A CA 1
ATOM 769 C C . PRO A 1 96 ? 35.849 15.468 -16.017 1.00 62.09 96 PRO A C 1
ATOM 771 O O . PRO A 1 96 ? 35.422 14.361 -15.682 1.00 62.09 96 PRO A O 1
ATOM 774 N N . ALA A 1 97 ? 36.557 15.643 -17.138 1.00 60.25 97 ALA A N 1
ATOM 775 C CA . ALA A 1 97 ? 36.728 14.620 -18.181 1.00 60.25 97 ALA A CA 1
ATOM 776 C C . ALA A 1 97 ? 37.410 13.304 -17.722 1.00 60.25 97 ALA A C 1
ATOM 778 O O . ALA A 1 97 ? 37.485 12.355 -18.500 1.00 60.25 97 ALA A O 1
ATOM 779 N N . GLY A 1 98 ? 37.865 13.213 -16.467 1.00 70.75 98 GLY A N 1
ATOM 780 C CA . GLY A 1 98 ? 38.527 12.039 -15.892 1.00 70.75 98 GLY A CA 1
ATOM 781 C C . GLY A 1 98 ? 37.757 11.286 -14.800 1.00 70.75 98 GLY A C 1
ATOM 782 O O . GLY A 1 98 ? 38.230 10.229 -14.378 1.00 70.75 98 GLY A O 1
ATOM 783 N N . CYS A 1 99 ? 36.601 11.771 -14.325 1.00 71.44 99 CYS A N 1
ATOM 784 C CA . CYS A 1 99 ? 35.915 11.119 -13.203 1.00 71.44 99 CYS A CA 1
ATOM 785 C C . CYS A 1 99 ? 35.283 9.765 -13.613 1.00 71.44 99 CYS A C 1
ATOM 787 O O . CYS A 1 99 ? 34.868 9.603 -14.768 1.00 71.44 99 CYS A O 1
ATOM 789 N N . PRO A 1 100 ? 35.163 8.782 -12.693 1.00 74.75 100 PRO A N 1
ATOM 790 C CA . PRO A 1 100 ? 34.582 7.468 -12.997 1.00 74.75 100 PRO A CA 1
ATOM 791 C C . PRO A 1 100 ? 33.185 7.541 -13.635 1.00 74.75 100 PRO A C 1
ATOM 793 O O . PRO A 1 100 ? 32.878 6.784 -14.554 1.00 74.75 100 PRO A O 1
ATOM 796 N N . ALA A 1 101 ? 32.366 8.514 -13.223 1.00 67.94 101 ALA A N 1
ATOM 797 C CA . ALA A 1 101 ? 31.043 8.750 -13.798 1.00 67.94 101 ALA A CA 1
ATOM 798 C C . ALA A 1 101 ? 31.101 9.200 -15.273 1.00 67.94 101 ALA A C 1
ATOM 800 O O . ALA A 1 101 ? 30.307 8.737 -16.096 1.00 67.94 101 ALA A O 1
ATOM 801 N N . ALA A 1 102 ? 32.059 10.063 -15.635 1.00 73.06 102 ALA A N 1
ATOM 802 C CA . ALA A 1 102 ? 32.266 10.493 -17.017 1.00 73.06 102 ALA A CA 1
ATOM 803 C C . ALA A 1 102 ? 32.765 9.339 -17.899 1.00 73.06 102 ALA A C 1
ATOM 805 O O . ALA A 1 102 ? 32.300 9.200 -19.032 1.00 73.06 102 ALA A O 1
ATOM 806 N N . LYS A 1 103 ? 33.646 8.476 -17.370 1.00 76.56 103 LYS A N 1
ATOM 807 C CA . LYS A 1 103 ? 34.122 7.267 -18.063 1.00 76.56 103 LYS A CA 1
ATOM 808 C C . LYS A 1 103 ? 32.973 6.301 -18.361 1.00 76.56 103 LYS A C 1
ATOM 810 O O . LYS A 1 103 ? 32.74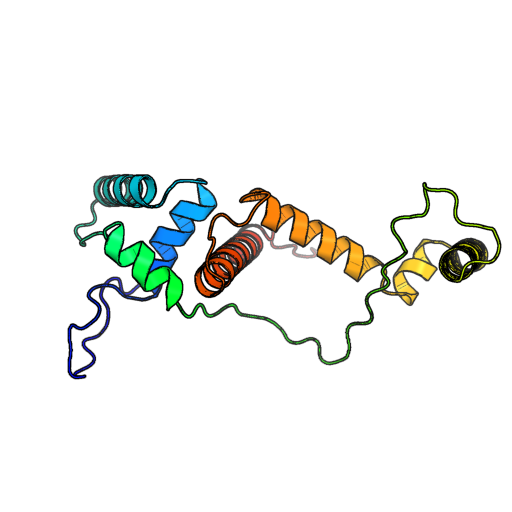8 5.994 -19.529 1.00 76.56 103 LYS A O 1
ATOM 815 N N . ALA A 1 104 ? 32.179 5.937 -17.352 1.00 75.06 104 ALA A N 1
ATOM 816 C CA . ALA A 1 104 ? 31.031 5.037 -17.511 1.00 75.06 104 ALA A CA 1
ATOM 817 C C . ALA A 1 104 ? 29.986 5.574 -18.511 1.00 75.06 104 ALA A C 1
ATOM 819 O O . ALA A 1 104 ? 29.425 4.833 -19.325 1.00 75.06 104 ALA A O 1
ATOM 820 N N . ARG A 1 105 ? 29.746 6.894 -18.508 1.00 74.69 105 ARG A N 1
ATOM 821 C CA . ARG A 1 105 ? 28.877 7.549 -19.497 1.00 74.69 105 ARG A CA 1
ATOM 822 C C . ARG A 1 105 ? 29.457 7.468 -20.906 1.00 74.69 105 ARG A C 1
ATOM 824 O O . ARG A 1 105 ? 28.739 7.114 -21.837 1.00 74.69 105 ARG A O 1
ATOM 831 N N . ASN A 1 106 ? 30.724 7.835 -21.080 1.00 80.06 106 ASN A N 1
ATOM 832 C CA . ASN A 1 106 ? 31.364 7.848 -22.394 1.00 80.06 106 ASN A CA 1
ATOM 833 C C . ASN A 1 106 ? 31.436 6.432 -22.983 1.00 80.06 106 ASN A C 1
ATOM 835 O O . ASN A 1 106 ? 31.216 6.257 -24.179 1.00 80.06 106 ASN A O 1
ATOM 839 N N . GLU A 1 107 ? 31.655 5.422 -22.145 1.00 79.94 107 GLU A N 1
ATOM 840 C CA . GLU A 1 107 ? 31.592 4.010 -22.518 1.00 79.94 107 GLU A CA 1
ATOM 841 C C . GLU A 1 107 ? 30.179 3.593 -22.948 1.00 79.94 107 GLU A C 1
ATOM 843 O O . GLU A 1 107 ? 30.006 3.011 -24.017 1.00 79.94 107 GLU A O 1
ATOM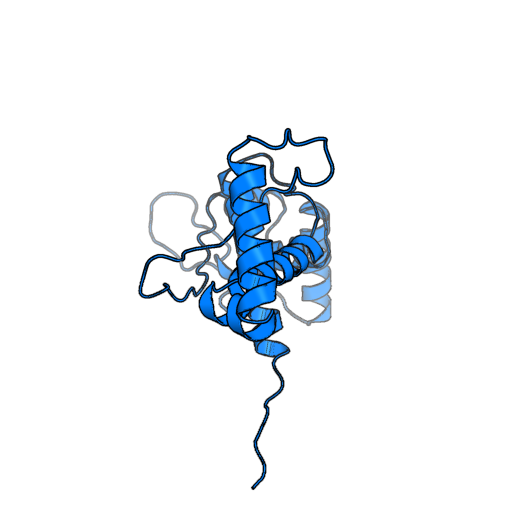 848 N N . THR A 1 108 ? 29.149 4.009 -22.205 1.00 77.88 108 THR A N 1
ATOM 849 C CA . THR A 1 108 ? 27.743 3.811 -22.596 1.00 77.88 108 THR A CA 1
ATOM 850 C C . THR A 1 108 ? 27.430 4.443 -23.958 1.00 77.88 108 THR A C 1
ATOM 852 O O . THR A 1 108 ? 26.764 3.828 -24.796 1.00 77.88 108 THR A O 1
ATOM 855 N N . LEU A 1 109 ? 27.919 5.662 -24.212 1.00 80.81 109 LEU A N 1
ATOM 856 C CA . LEU A 1 109 ? 27.734 6.361 -25.488 1.00 80.81 109 LEU A CA 1
ATOM 857 C C . LEU A 1 109 ? 28.459 5.651 -26.638 1.00 80.81 109 LEU A C 1
ATOM 859 O O . LEU A 1 109 ? 27.877 5.500 -27.713 1.00 80.81 109 LEU A O 1
ATOM 863 N N . ARG A 1 110 ? 29.693 5.183 -26.413 1.00 82.06 110 ARG A N 1
ATOM 864 C CA . ARG A 1 110 ? 30.458 4.387 -27.386 1.00 82.06 110 ARG A CA 1
ATOM 865 C C . ARG A 1 110 ? 29.739 3.080 -27.716 1.00 82.06 110 ARG A C 1
ATOM 867 O O . ARG A 1 110 ? 29.505 2.810 -28.890 1.00 82.06 110 ARG A O 1
ATOM 874 N N . ALA A 1 111 ? 29.297 2.334 -26.704 1.00 80.69 111 ALA A N 1
ATOM 875 C CA . ALA A 1 111 ? 28.547 1.092 -26.886 1.00 80.69 111 ALA A CA 1
ATOM 876 C C . ALA A 1 111 ? 27.218 1.325 -27.625 1.00 80.69 111 ALA A C 1
ATOM 878 O O . ALA A 1 111 ? 26.864 0.572 -28.527 1.00 80.69 111 ALA A O 1
ATOM 879 N N . THR A 1 112 ? 26.504 2.408 -27.307 1.00 81.62 112 THR A N 1
ATOM 880 C CA . THR A 1 112 ? 25.251 2.769 -27.990 1.00 81.62 112 THR A CA 1
ATOM 881 C C . THR A 1 112 ? 25.475 3.109 -29.466 1.00 81.62 112 THR A C 1
ATOM 883 O O . THR A 1 112 ? 24.648 2.736 -30.297 1.00 81.62 112 THR A O 1
ATOM 886 N N . ARG A 1 113 ? 26.568 3.815 -29.799 1.00 84.31 113 ARG A N 1
ATOM 887 C CA . ARG A 1 113 ? 26.936 4.142 -31.188 1.00 84.31 113 ARG A CA 1
ATOM 888 C C . ARG A 1 113 ? 27.363 2.907 -31.976 1.00 84.31 113 ARG A C 1
ATOM 890 O O . ARG A 1 113 ? 27.008 2.806 -33.140 1.00 84.31 113 ARG A O 1
ATOM 897 N N . HIS A 1 114 ? 28.099 1.994 -31.348 1.00 85.50 114 HIS A N 1
ATOM 898 C CA . HIS A 1 114 ? 28.639 0.815 -32.018 1.00 85.50 114 HIS A CA 1
ATOM 899 C C . HIS A 1 114 ? 27.585 -0.280 -32.237 1.00 85.50 114 HIS A C 1
ATOM 901 O O . HIS A 1 114 ? 27.427 -0.764 -33.349 1.00 85.50 114 HIS A O 1
ATOM 907 N N . TYR A 1 115 ? 26.819 -0.634 -31.200 1.00 84.19 115 TYR A N 1
ATOM 908 C CA . TYR A 1 115 ? 25.860 -1.747 -31.258 1.00 84.19 115 TYR A CA 1
ATOM 909 C C . TYR A 1 115 ? 24.424 -1.320 -31.597 1.00 84.19 115 TYR A C 1
ATOM 911 O O . TYR A 1 115 ? 23.540 -2.156 -31.771 1.00 84.19 115 TYR A O 1
ATOM 919 N N . GLY A 1 116 ? 24.154 -0.015 -31.643 1.00 84.62 116 GLY A N 1
ATOM 920 C CA . GLY A 1 116 ? 22.810 0.525 -31.798 1.00 84.62 116 GLY A CA 1
ATOM 921 C C . GLY A 1 116 ? 22.010 0.545 -30.489 1.00 84.62 116 GLY A C 1
ATOM 922 O O . GLY A 1 116 ? 22.083 -0.333 -29.624 1.00 84.62 116 GLY A O 1
ATOM 923 N N . ARG A 1 117 ? 21.181 1.583 -30.333 1.00 80.06 117 ARG A N 1
ATOM 924 C CA . ARG A 1 117 ? 20.460 1.878 -29.081 1.00 80.06 117 ARG A CA 1
ATOM 925 C C . ARG A 1 117 ? 19.473 0.788 -28.660 1.00 80.06 117 ARG A C 1
ATOM 927 O O . ARG A 1 117 ? 19.314 0.554 -27.463 1.00 80.06 117 ARG A O 1
ATOM 934 N N . ALA A 1 118 ? 18.779 0.165 -29.612 1.00 81.62 118 ALA A N 1
ATOM 935 C CA . ALA A 1 118 ? 17.774 -0.859 -29.321 1.00 81.62 118 ALA A CA 1
ATOM 936 C C . ALA A 1 118 ? 18.414 -2.139 -28.764 1.00 81.62 118 ALA A C 1
ATOM 938 O O . ALA A 1 118 ? 17.966 -2.656 -27.740 1.00 81.62 118 ALA A O 1
ATOM 939 N N . PHE A 1 119 ? 19.498 -2.595 -29.393 1.00 85.38 119 PHE A N 1
ATOM 940 C CA . PHE A 1 119 ? 20.273 -3.743 -28.937 1.00 85.38 119 PHE A CA 1
ATOM 941 C C . PHE A 1 119 ? 20.910 -3.473 -27.572 1.00 85.38 119 PHE A C 1
ATOM 943 O O . PHE A 1 119 ? 20.699 -4.244 -26.637 1.00 85.38 119 PHE A O 1
ATOM 950 N N . TRP A 1 120 ? 21.592 -2.332 -27.411 1.00 82.88 120 TRP A N 1
ATOM 951 C CA . TRP A 1 120 ? 22.245 -1.971 -26.151 1.00 82.88 120 TRP A CA 1
ATOM 952 C C . TRP A 1 120 ? 21.266 -1.953 -24.967 1.00 82.88 120 TRP A C 1
ATOM 954 O O . TRP A 1 120 ? 21.559 -2.510 -23.911 1.00 82.88 120 TRP A O 1
ATOM 964 N N . LYS A 1 121 ? 20.063 -1.381 -25.134 1.00 79.00 121 LYS A N 1
ATOM 965 C CA . LYS A 1 121 ? 19.031 -1.366 -24.077 1.00 79.00 121 LYS A CA 1
ATOM 966 C C . LYS A 1 121 ? 18.531 -2.761 -23.698 1.00 79.00 121 LYS A C 1
ATOM 968 O O . LYS A 1 121 ? 18.186 -2.977 -22.535 1.00 79.00 121 LYS A O 1
ATOM 973 N N . ARG A 1 122 ? 18.450 -3.677 -24.669 1.00 81.62 122 ARG A N 1
ATOM 974 C CA . ARG A 1 122 ? 18.045 -5.071 -24.449 1.00 81.62 122 ARG A CA 1
ATOM 975 C C . ARG A 1 122 ? 19.137 -5.834 -23.705 1.00 81.62 122 ARG A C 1
ATOM 977 O O . ARG A 1 122 ? 18.837 -6.462 -22.699 1.00 81.62 122 ARG A O 1
ATOM 984 N N . TRP A 1 123 ? 20.380 -5.709 -24.161 1.00 79.94 123 TRP A N 1
ATOM 985 C CA . TRP A 1 123 ? 21.544 -6.382 -23.585 1.00 79.94 123 TRP A CA 1
ATOM 986 C C . TRP A 1 123 ? 21.851 -5.919 -22.152 1.00 79.94 123 TRP A C 1
ATOM 988 O O . TRP A 1 123 ? 22.097 -6.738 -21.277 1.00 79.94 123 TRP A O 1
ATOM 998 N N . THR A 1 124 ? 21.749 -4.616 -21.876 1.00 75.81 124 THR A N 1
ATOM 999 C CA . THR A 1 124 ? 22.029 -4.046 -20.541 1.00 75.81 124 THR A CA 1
ATOM 1000 C C . THR A 1 124 ? 20.868 -4.124 -19.548 1.00 75.81 124 THR A C 1
ATOM 1002 O O . THR A 1 124 ? 21.003 -3.682 -18.409 1.00 75.81 124 THR A O 1
ATOM 1005 N N . GLY A 1 125 ? 19.687 -4.593 -19.964 1.00 74.69 125 GLY A N 1
ATOM 1006 C CA . GLY A 1 125 ? 18.503 -4.581 -19.103 1.00 74.69 125 GLY A CA 1
ATOM 1007 C C . GLY A 1 125 ? 17.992 -3.174 -18.752 1.00 74.69 125 GLY A C 1
ATOM 1008 O O . GLY A 1 125 ? 17.206 -3.023 -17.816 1.00 74.69 125 GLY A O 1
ATOM 1009 N N . TYR A 1 126 ? 18.365 -2.131 -19.507 1.00 76.25 126 TYR A N 1
ATOM 1010 C CA . TYR A 1 126 ? 17.967 -0.732 -19.261 1.00 76.25 126 TYR A CA 1
ATOM 1011 C C . TYR A 1 126 ? 16.441 -0.540 -19.148 1.00 76.25 126 TYR A C 1
ATOM 1013 O O . TYR A 1 126 ? 15.952 0.342 -18.436 1.00 76.25 126 TYR A O 1
ATOM 1021 N N . HIS A 1 127 ? 15.658 -1.395 -19.812 1.00 77.56 127 HIS A N 1
ATOM 1022 C CA . HIS A 1 127 ? 14.197 -1.397 -19.706 1.00 77.56 127 HIS A CA 1
ATOM 1023 C C . HIS A 1 127 ? 13.688 -1.660 -18.280 1.00 77.56 127 HIS A C 1
ATOM 1025 O O . HIS A 1 127 ? 12.629 -1.144 -17.924 1.00 77.56 127 HIS A O 1
ATOM 1031 N N . ALA A 1 128 ? 14.431 -2.392 -17.442 1.00 78.19 128 ALA A N 1
ATOM 1032 C CA . ALA A 1 128 ? 14.071 -2.613 -16.043 1.00 78.19 128 ALA A CA 1
ATOM 1033 C C . ALA A 1 128 ? 13.994 -1.287 -15.273 1.00 78.19 128 ALA A C 1
ATOM 1035 O O . ALA A 1 128 ? 13.013 -1.041 -14.575 1.00 78.19 128 ALA A O 1
ATOM 1036 N N . ARG A 1 129 ? 14.955 -0.378 -15.487 1.00 79.44 129 ARG A N 1
ATOM 1037 C CA . ARG A 1 129 ? 14.937 0.961 -14.883 1.00 79.44 129 ARG A CA 1
ATOM 1038 C C . ARG A 1 129 ? 13.712 1.758 -15.312 1.00 79.44 129 ARG A C 1
ATOM 1040 O O . ARG A 1 129 ? 12.998 2.273 -14.459 1.00 79.44 129 ARG A O 1
ATOM 1047 N N . SER A 1 130 ? 13.451 1.840 -16.616 1.00 80.00 130 SER A N 1
ATOM 1048 C CA . SER A 1 130 ? 12.300 2.594 -17.131 1.00 80.00 130 SER A CA 1
ATOM 1049 C C . SER A 1 130 ? 10.973 2.052 -16.579 1.00 80.00 130 SER A C 1
ATOM 1051 O O . SER A 1 130 ? 10.093 2.829 -16.211 1.00 80.00 130 SER A O 1
ATOM 1053 N N . ARG A 1 131 ? 10.851 0.726 -16.426 1.00 83.81 131 ARG A N 1
ATOM 1054 C CA . ARG A 1 131 ? 9.687 0.080 -15.797 1.00 83.81 131 ARG A CA 1
ATOM 1055 C C . ARG A 1 131 ? 9.562 0.425 -14.313 1.00 83.81 131 ARG A C 1
ATOM 1057 O O . ARG A 1 131 ? 8.454 0.700 -13.855 1.00 83.81 131 ARG A O 1
ATOM 1064 N N . VAL A 1 132 ? 10.672 0.434 -13.572 1.00 83.94 132 VAL A N 1
ATOM 1065 C CA . VAL A 1 132 ? 10.693 0.849 -12.161 1.00 83.94 1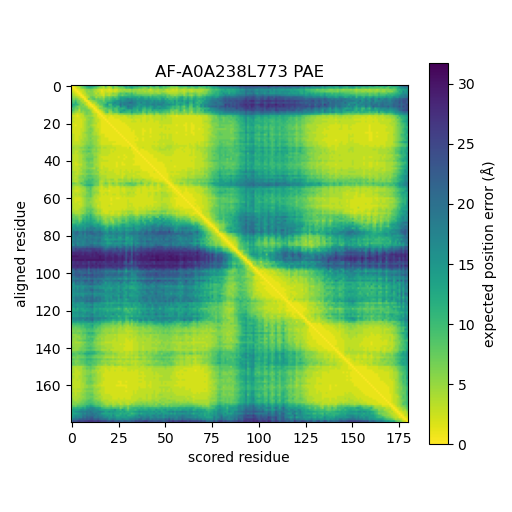32 VAL A CA 1
ATOM 1066 C C . VAL A 1 132 ? 10.299 2.319 -12.030 1.00 83.94 132 VAL A C 1
ATOM 1068 O O . VAL A 1 132 ? 9.431 2.632 -11.227 1.00 83.94 132 VAL A O 1
ATOM 1071 N N . GLU A 1 133 ? 10.849 3.218 -12.846 1.00 85.94 133 GLU A N 1
ATOM 1072 C CA . GLU A 1 133 ? 10.497 4.646 -12.832 1.00 85.94 133 GLU A CA 1
ATOM 1073 C C . GLU A 1 133 ? 9.017 4.879 -13.149 1.00 85.94 133 GLU A C 1
ATOM 1075 O O . GLU A 1 133 ? 8.349 5.640 -12.447 1.00 85.94 133 GLU A O 1
ATOM 1080 N N . ALA A 1 134 ? 8.476 4.177 -14.149 1.00 87.81 134 ALA A N 1
ATOM 1081 C CA . ALA A 1 134 ? 7.051 4.218 -14.458 1.00 87.81 134 ALA A CA 1
ATOM 1082 C C . ALA A 1 134 ? 6.204 3.724 -13.273 1.00 87.81 134 ALA A C 1
ATOM 1084 O O . ALA A 1 134 ? 5.234 4.377 -12.890 1.00 87.81 134 ALA A O 1
ATOM 1085 N N . LYS A 1 135 ? 6.601 2.622 -12.622 1.00 88.38 135 LYS A N 1
ATOM 1086 C CA . LYS A 1 135 ? 5.900 2.104 -11.436 1.00 88.38 135 LYS A CA 1
ATOM 1087 C C . LYS A 1 135 ? 5.994 3.070 -10.250 1.00 88.38 135 LYS A C 1
ATOM 1089 O O . LYS A 1 135 ? 4.999 3.280 -9.559 1.00 88.38 135 LYS A O 1
ATOM 1094 N N . MET A 1 136 ? 7.147 3.703 -10.043 1.00 91.50 136 MET A N 1
ATOM 1095 C CA . MET A 1 136 ? 7.336 4.731 -9.018 1.00 91.50 136 MET A CA 1
ATOM 1096 C C . MET A 1 136 ? 6.472 5.963 -9.290 1.00 91.50 136 MET A C 1
ATOM 1098 O O . MET A 1 136 ? 5.896 6.511 -8.353 1.00 91.50 136 MET A O 1
ATOM 1102 N N . ARG A 1 137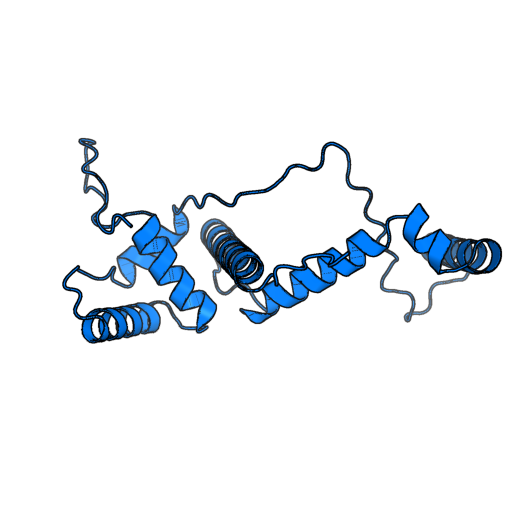 ? 6.303 6.364 -10.557 1.00 91.50 137 ARG A N 1
ATOM 1103 C CA . ARG A 1 137 ? 5.353 7.416 -10.944 1.00 91.50 137 ARG A CA 1
ATOM 1104 C C . ARG A 1 137 ? 3.920 7.039 -10.558 1.00 91.50 137 ARG A C 1
ATOM 1106 O O . ARG A 1 137 ? 3.233 7.858 -9.957 1.00 91.50 137 ARG A O 1
ATOM 1113 N N . CYS A 1 138 ? 3.488 5.801 -10.807 1.00 90.00 138 CYS A N 1
ATOM 1114 C CA . CYS A 1 138 ? 2.171 5.323 -10.365 1.00 90.00 138 CYS A CA 1
ATOM 1115 C C . CYS A 1 138 ? 2.022 5.347 -8.834 1.00 90.00 138 CYS A C 1
ATOM 1117 O O . CYS A 1 138 ? 0.986 5.760 -8.326 1.00 90.00 138 CYS A O 1
ATOM 1119 N N . LEU A 1 139 ? 3.050 4.953 -8.076 1.00 90.81 139 LEU A N 1
ATOM 1120 C CA . LEU A 1 139 ? 3.016 5.026 -6.607 1.00 90.81 139 LEU A CA 1
ATOM 1121 C C . LEU A 1 139 ? 2.931 6.473 -6.091 1.00 90.81 139 LEU A C 1
ATOM 1123 O O . LEU A 1 139 ? 2.251 6.741 -5.096 1.00 90.81 139 LEU A O 1
ATOM 1127 N N . LYS A 1 140 ? 3.596 7.412 -6.771 1.00 90.88 140 LYS A N 1
ATOM 1128 C CA . LYS A 1 140 ? 3.538 8.851 -6.472 1.00 90.88 140 LYS A CA 1
ATOM 1129 C C . LYS A 1 140 ? 2.207 9.494 -6.861 1.00 90.88 140 LYS A C 1
ATOM 1131 O O . LYS A 1 140 ? 1.812 10.478 -6.239 1.00 90.88 140 LYS A O 1
ATOM 1136 N N . ALA A 1 141 ? 1.452 8.886 -7.777 1.00 90.88 141 ALA A N 1
ATOM 1137 C CA . ALA A 1 141 ? 0.101 9.326 -8.119 1.00 90.88 141 ALA A CA 1
ATOM 1138 C C . ALA A 1 141 ? -0.883 9.257 -6.936 1.00 90.88 141 ALA A C 1
ATOM 1140 O O . ALA A 1 141 ? -1.922 9.901 -6.997 1.00 90.88 141 ALA A O 1
ATOM 1141 N N . PHE A 1 142 ? -0.557 8.558 -5.840 1.00 90.75 142 PHE A N 1
ATOM 1142 C CA . PHE A 1 142 ? -1.318 8.634 -4.585 1.00 90.75 142 PHE A CA 1
ATOM 1143 C C . PHE A 1 142 ? -0.838 9.762 -3.668 1.00 90.75 142 PHE A C 1
ATOM 1145 O O . PHE A 1 142 ? -1.645 10.391 -3.002 1.00 90.75 142 PHE A O 1
ATOM 1152 N N . SER A 1 143 ? 0.458 10.070 -3.631 1.00 87.19 143 SER A N 1
ATOM 1153 C CA . SER A 1 143 ? 1.028 11.251 -2.962 1.00 87.19 143 SER A CA 1
ATOM 1154 C C . SER A 1 143 ? 2.538 11.306 -3.209 1.00 87.19 143 SER A C 1
ATOM 1156 O O . SER A 1 143 ? 3.212 10.274 -3.156 1.00 87.19 143 SER A O 1
ATOM 1158 N N . GLU A 1 144 ? 3.084 12.510 -3.387 1.00 88.50 144 GLU A N 1
ATOM 1159 C CA . GLU A 1 144 ? 4.529 12.735 -3.537 1.00 88.50 144 GLU A CA 1
ATOM 1160 C C . GLU A 1 144 ? 5.334 12.410 -2.272 1.00 88.50 144 GLU A C 1
ATOM 1162 O O . GLU A 1 144 ? 6.514 12.070 -2.355 1.00 88.50 144 GLU A O 1
ATOM 1167 N N . ARG A 1 145 ? 4.705 12.496 -1.094 1.00 90.25 145 ARG A N 1
ATOM 1168 C CA . ARG A 1 145 ? 5.347 12.275 0.210 1.00 90.25 145 ARG A CA 1
ATOM 1169 C C . ARG A 1 145 ? 4.632 11.189 0.999 1.00 90.25 145 ARG A C 1
ATOM 1171 O O . ARG A 1 145 ? 3.437 10.954 0.802 1.00 90.25 145 ARG A O 1
ATOM 1178 N N . ILE A 1 146 ? 5.358 10.532 1.896 1.00 89.75 146 ILE A N 1
ATOM 1179 C CA . ILE A 1 146 ? 4.772 9.625 2.886 1.00 89.75 146 ILE A CA 1
ATOM 1180 C C . ILE A 1 146 ? 4.276 10.490 4.048 1.00 89.75 146 ILE A C 1
ATOM 1182 O O . ILE A 1 146 ? 5.043 11.280 4.593 1.00 89.75 146 ILE A O 1
ATOM 1186 N N . ALA A 1 147 ? 2.988 10.399 4.378 1.00 86.31 147 ALA A N 1
ATOM 1187 C CA . ALA A 1 147 ? 2.374 11.264 5.386 1.00 86.31 147 ALA A CA 1
ATOM 1188 C C . ALA A 1 147 ? 2.700 10.816 6.820 1.00 86.31 147 ALA A C 1
ATOM 1190 O O . ALA A 1 147 ? 2.753 11.637 7.737 1.00 86.31 147 ALA A O 1
ATOM 1191 N N . ALA A 1 148 ? 2.895 9.512 7.029 1.00 87.56 148 ALA A N 1
ATOM 1192 C CA . ALA A 1 148 ? 3.271 8.961 8.322 1.00 87.56 148 ALA A CA 1
ATOM 1193 C C . ALA A 1 148 ? 4.683 9.397 8.763 1.00 87.56 148 ALA A C 1
ATOM 1195 O O . ALA A 1 148 ? 5.635 9.369 7.985 1.00 87.56 148 ALA A O 1
ATOM 1196 N N . ARG A 1 149 ? 4.826 9.750 10.046 1.00 88.25 149 ARG A N 1
ATOM 1197 C CA . ARG A 1 149 ? 6.119 10.118 10.661 1.00 88.25 149 ARG A CA 1
ATOM 1198 C C . ARG A 1 149 ? 6.883 8.933 11.258 1.00 88.25 149 ARG A C 1
ATOM 1200 O O . ARG A 1 149 ? 8.087 9.008 11.430 1.00 88.25 149 ARG A O 1
ATOM 1207 N N . ASP A 1 150 ? 6.169 7.865 11.592 1.00 91.81 150 ASP A N 1
ATOM 1208 C CA . ASP A 1 150 ? 6.686 6.674 12.271 1.00 91.81 150 ASP A CA 1
ATOM 1209 C C . ASP A 1 150 ? 6.931 5.552 11.257 1.00 91.81 150 ASP A C 1
ATOM 1211 O O . ASP A 1 150 ? 6.075 5.318 10.400 1.00 91.81 150 ASP A O 1
ATOM 1215 N N . HIS A 1 151 ? 8.077 4.874 11.353 1.00 91.81 151 HIS A N 1
ATOM 1216 C CA . HIS A 1 151 ? 8.561 3.932 10.337 1.00 91.81 151 HIS A CA 1
ATOM 1217 C C . HIS A 1 151 ? 7.547 2.828 10.007 1.00 91.81 151 HIS A C 1
ATOM 1219 O O . HIS A 1 151 ? 7.215 2.617 8.844 1.00 91.81 151 HIS A O 1
ATOM 1225 N N . ASP A 1 152 ? 6.968 2.186 11.020 1.00 91.94 152 ASP A N 1
ATOM 1226 C CA . ASP A 1 152 ? 5.979 1.120 10.824 1.00 91.94 152 ASP A CA 1
ATOM 1227 C C . ASP A 1 152 ? 4.748 1.620 10.053 1.00 91.94 152 ASP A C 1
ATOM 1229 O O . ASP A 1 152 ? 4.227 0.962 9.148 1.00 91.94 152 ASP A O 1
ATOM 1233 N N . ARG A 1 153 ? 4.304 2.843 10.359 1.00 91.69 153 ARG A N 1
ATOM 1234 C CA . ARG A 1 153 ? 3.187 3.482 9.655 1.00 91.69 153 ARG A CA 1
ATOM 1235 C C . ARG A 1 153 ? 3.560 3.911 8.237 1.00 91.69 153 ARG A C 1
ATOM 1237 O O . ARG A 1 153 ? 2.676 3.888 7.378 1.00 91.69 153 ARG A O 1
ATOM 1244 N N . GLN A 1 154 ? 4.817 4.285 7.986 1.00 92.69 154 GLN A N 1
ATOM 1245 C CA . GLN A 1 154 ? 5.338 4.554 6.640 1.00 92.69 154 GLN A CA 1
ATOM 1246 C C . GLN A 1 154 ? 5.339 3.278 5.800 1.00 92.69 154 GLN A C 1
ATOM 1248 O O . GLN A 1 154 ? 4.840 3.287 4.675 1.00 92.69 154 GLN A O 1
ATOM 1253 N N . THR A 1 155 ? 5.807 2.169 6.371 1.00 92.69 155 THR A N 1
ATOM 1254 C CA . THR A 1 155 ? 5.790 0.846 5.740 1.00 92.69 155 THR A CA 1
ATOM 1255 C C . THR A 1 155 ? 4.366 0.429 5.388 1.00 92.69 155 THR A C 1
ATOM 1257 O O . THR A 1 155 ? 4.097 0.069 4.243 1.00 92.69 155 THR A O 1
ATOM 1260 N N . ALA A 1 156 ? 3.414 0.576 6.316 1.00 92.50 156 ALA A N 1
ATOM 1261 C CA . ALA A 1 156 ? 2.003 0.330 6.028 1.00 92.50 156 ALA A CA 1
ATOM 1262 C C . ALA A 1 156 ? 1.468 1.251 4.916 1.00 92.50 156 ALA A C 1
ATOM 1264 O O . ALA A 1 156 ? 0.769 0.803 4.014 1.00 92.50 156 ALA A O 1
ATOM 1265 N N . GLU A 1 157 ? 1.812 2.537 4.915 1.00 92.56 157 GLU A N 1
ATOM 1266 C CA . GLU A 1 157 ? 1.372 3.457 3.863 1.00 92.56 157 GLU A CA 1
ATOM 1267 C C . GLU A 1 157 ? 1.891 3.047 2.474 1.00 92.56 157 GLU A C 1
ATOM 1269 O O . GLU A 1 157 ? 1.119 3.015 1.513 1.00 92.56 157 GLU A O 1
ATOM 1274 N N . ILE A 1 158 ? 3.171 2.680 2.365 1.00 92.44 158 ILE A N 1
ATOM 1275 C CA . ILE A 1 158 ? 3.774 2.186 1.119 1.00 92.44 158 ILE A CA 1
ATOM 1276 C C . ILE A 1 158 ? 3.099 0.888 0.683 1.00 92.44 158 ILE A C 1
ATOM 1278 O O . ILE A 1 158 ? 2.704 0.754 -0.475 1.00 92.44 158 ILE A O 1
ATOM 1282 N N . HIS A 1 159 ? 2.926 -0.054 1.604 1.00 92.88 159 HIS A N 1
ATOM 1283 C CA . HIS A 1 159 ? 2.304 -1.337 1.317 1.00 92.88 159 HIS A CA 1
ATOM 1284 C C . HIS A 1 159 ? 0.866 -1.185 0.794 1.00 92.88 159 HIS A C 1
ATOM 1286 O O . HIS A 1 159 ? 0.500 -1.848 -0.177 1.00 92.88 159 HIS A O 1
ATOM 1292 N N . ILE A 1 160 ? 0.073 -0.260 1.349 1.00 93.06 160 ILE A N 1
ATOM 1293 C CA . ILE A 1 160 ? -1.272 0.050 0.832 1.00 93.06 160 ILE A CA 1
ATOM 1294 C C . ILE A 1 160 ? -1.192 0.586 -0.596 1.00 93.06 160 ILE A C 1
ATOM 1296 O O . ILE A 1 160 ? -1.942 0.134 -1.460 1.00 93.06 160 ILE A O 1
ATOM 1300 N N . ARG A 1 161 ? -0.279 1.526 -0.872 1.00 93.50 161 ARG A N 1
ATOM 1301 C CA . ARG A 1 161 ? -0.099 2.076 -2.227 1.00 93.50 161 ARG A CA 1
ATOM 1302 C C . ARG A 1 161 ? 0.270 0.981 -3.222 1.00 93.50 161 ARG A C 1
ATOM 1304 O O . ARG A 1 161 ? -0.306 0.926 -4.302 1.00 93.50 161 ARG A O 1
ATOM 1311 N N . VAL A 1 162 ? 1.186 0.085 -2.858 1.00 92.25 162 VAL A N 1
ATOM 1312 C CA . VAL A 1 162 ? 1.574 -1.051 -3.705 1.00 92.25 162 VAL A CA 1
ATOM 1313 C C . VAL A 1 162 ? 0.388 -1.987 -3.940 1.00 92.25 162 VAL A C 1
ATOM 1315 O O . VAL A 1 162 ? 0.135 -2.363 -5.083 1.00 92.25 162 VAL A O 1
ATOM 1318 N N . ALA A 1 163 ? -0.382 -2.314 -2.899 1.00 91.44 163 ALA A N 1
ATOM 1319 C CA . ALA A 1 163 ? -1.580 -3.140 -3.028 1.00 91.44 163 ALA A CA 1
ATOM 1320 C C . ALA A 1 163 ? -2.626 -2.506 -3.965 1.00 91.44 163 ALA A C 1
ATOM 1322 O O . ALA A 1 163 ? -3.197 -3.206 -4.801 1.00 91.44 163 ALA A O 1
ATOM 1323 N N . LEU A 1 164 ? -2.835 -1.188 -3.875 1.00 91.62 164 LEU A N 1
ATOM 1324 C CA . LEU A 1 164 ? -3.717 -0.437 -4.774 1.00 91.62 164 LEU A CA 1
ATOM 1325 C C . LEU A 1 164 ? -3.221 -0.478 -6.221 1.00 91.62 164 LEU A C 1
ATOM 1327 O O . LEU A 1 164 ? -3.989 -0.831 -7.112 1.00 91.62 164 LEU A O 1
ATOM 1331 N N . VAL A 1 165 ? -1.936 -0.192 -6.457 1.00 90.62 165 VAL A N 1
ATOM 1332 C CA . VAL A 1 165 ? -1.341 -0.269 -7.801 1.00 90.62 165 VAL A CA 1
ATOM 1333 C C . VAL A 1 165 ? -1.498 -1.669 -8.379 1.00 90.62 165 VAL A C 1
ATOM 1335 O O . VAL A 1 165 ? -1.885 -1.809 -9.534 1.00 90.62 165 VAL A O 1
ATOM 1338 N N . ASN A 1 166 ? -1.211 -2.712 -7.602 1.00 89.31 166 ASN A N 1
ATOM 1339 C CA . ASN A 1 166 ? -1.342 -4.093 -8.059 1.00 89.31 166 ASN A CA 1
ATOM 1340 C C . ASN A 1 166 ? -2.789 -4.429 -8.421 1.00 89.31 166 ASN A C 1
ATOM 1342 O O . ASN A 1 166 ? -3.022 -5.008 -9.478 1.00 89.31 166 ASN A O 1
ATOM 1346 N N . ARG A 1 167 ? -3.755 -4.002 -7.599 1.00 88.31 167 ARG A N 1
ATOM 1347 C CA . ARG A 1 167 ? -5.179 -4.200 -7.879 1.00 88.31 167 ARG A CA 1
ATOM 1348 C C . ARG A 1 167 ? -5.628 -3.446 -9.131 1.00 88.31 167 ARG A C 1
ATOM 1350 O O . ARG A 1 167 ? -6.316 -4.031 -9.954 1.00 88.31 167 ARG A O 1
ATOM 1357 N N . PHE A 1 168 ? -5.197 -2.203 -9.327 1.00 88.38 168 PHE A N 1
ATOM 1358 C CA . PHE A 1 168 ? -5.506 -1.455 -10.549 1.00 88.38 168 PHE A CA 1
ATOM 1359 C C . PHE A 1 168 ? -4.870 -2.060 -11.795 1.00 88.38 168 PHE A C 1
ATOM 1361 O O . PHE A 1 168 ? -5.531 -2.121 -12.822 1.00 88.38 168 PHE A O 1
ATOM 1368 N N . ASN A 1 169 ? -3.637 -2.570 -11.715 1.00 86.06 169 ASN A N 1
ATOM 1369 C CA . ASN A 1 169 ? -3.045 -3.275 -12.854 1.00 86.06 169 ASN A CA 1
ATOM 1370 C C . ASN A 1 169 ? -3.839 -4.543 -13.186 1.00 86.06 169 ASN A C 1
ATOM 1372 O O . ASN A 1 169 ? -4.100 -4.789 -14.354 1.00 86.06 169 ASN A O 1
ATOM 1376 N N . ALA A 1 170 ? -4.241 -5.325 -12.180 1.00 85.75 170 ALA A N 1
ATOM 1377 C CA . ALA A 1 170 ? -5.028 -6.537 -12.403 1.00 85.75 170 ALA A CA 1
ATOM 1378 C C . ALA A 1 170 ? -6.389 -6.236 -13.051 1.00 85.75 170 ALA A C 1
ATOM 1380 O O . ALA A 1 170 ? -6.814 -6.971 -13.929 1.00 85.75 170 ALA A O 1
ATOM 1381 N N . LEU A 1 171 ? -7.042 -5.141 -12.649 1.00 86.69 171 LEU A N 1
ATOM 1382 C CA . LEU A 1 171 ? -8.340 -4.731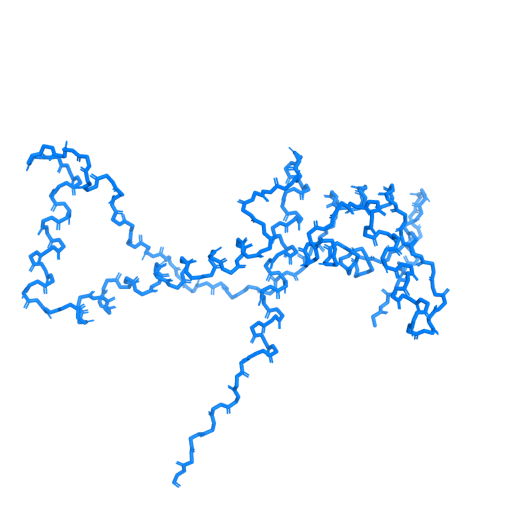 -13.195 1.00 86.69 171 LEU A CA 1
ATOM 1383 C C . LEU A 1 171 ? -8.240 -4.022 -14.555 1.00 86.69 171 LEU A C 1
ATOM 1385 O O . LEU A 1 171 ? -9.178 -4.083 -15.337 1.00 86.69 171 LEU A O 1
ATOM 1389 N N . GLY A 1 172 ? -7.140 -3.316 -14.821 1.00 82.75 172 GLY A N 1
ATOM 1390 C CA . GLY A 1 172 ? -6.956 -2.504 -16.028 1.00 82.75 172 GLY A CA 1
ATOM 1391 C C . GLY A 1 172 ? -6.165 -3.183 -17.148 1.00 82.75 172 GLY A C 1
ATOM 1392 O O . GLY A 1 172 ? -5.938 -2.560 -18.182 1.00 82.75 172 GLY A O 1
ATOM 1393 N N . THR A 1 173 ? -5.693 -4.418 -16.955 1.00 78.38 173 THR A N 1
ATOM 1394 C CA . THR A 1 173 ? -5.003 -5.159 -18.020 1.00 78.38 173 THR A CA 1
ATOM 1395 C C . THR A 1 173 ? -6.045 -5.669 -19.010 1.00 78.38 173 THR A C 1
ATOM 1397 O O . THR A 1 173 ? -6.853 -6.522 -18.659 1.00 78.38 173 THR A O 1
ATOM 1400 N N . ALA A 1 174 ? -6.028 -5.140 -20.234 1.00 76.69 174 ALA A N 1
ATOM 1401 C CA . ALA A 1 174 ? -6.860 -5.649 -21.318 1.00 76.69 174 ALA A CA 1
ATOM 1402 C C . ALA A 1 174 ? -6.443 -7.080 -21.688 1.00 76.69 174 ALA A C 1
ATOM 1404 O O . ALA A 1 174 ? -5.249 -7.392 -21.745 1.00 76.69 174 ALA A O 1
ATOM 1405 N N . GLU A 1 175 ? -7.422 -7.936 -21.965 1.00 77.19 175 GLU A N 1
ATOM 1406 C CA . GLU A 1 175 ? -7.179 -9.275 -22.489 1.00 77.19 175 GLU A CA 1
ATOM 1407 C C . GLU A 1 175 ? -6.840 -9.165 -23.981 1.00 77.19 175 GLU A C 1
ATOM 1409 O O . GLU A 1 175 ? -7.691 -8.860 -24.814 1.00 77.19 175 GLU A O 1
ATOM 1414 N N . VAL A 1 176 ? -5.560 -9.330 -24.319 1.00 76.62 176 VAL A N 1
ATOM 1415 C CA . VAL A 1 176 ? -5.099 -9.276 -25.711 1.00 76.62 176 VAL A CA 1
ATOM 1416 C C . VAL A 1 176 ? -5.101 -10.693 -26.271 1.00 76.62 176 VAL A C 1
ATOM 1418 O O . VAL A 1 176 ? -4.159 -11.455 -26.050 1.00 76.62 176 VAL A O 1
ATOM 1421 N N . VAL A 1 177 ? -6.158 -11.040 -27.003 1.00 79.94 177 VAL A N 1
ATOM 1422 C CA . VAL A 1 177 ? -6.255 -12.307 -27.735 1.00 79.94 177 VAL A CA 1
ATOM 1423 C C . VAL A 1 177 ? -5.669 -12.108 -29.128 1.00 79.94 177 VAL A C 1
ATOM 1425 O O . VAL A 1 177 ? -6.052 -11.192 -29.857 1.00 79.94 177 VAL A O 1
ATOM 1428 N N . ARG A 1 178 ? -4.707 -12.954 -29.505 1.00 63.44 178 ARG A N 1
ATOM 1429 C CA . ARG A 1 178 ? -4.151 -12.957 -30.859 1.00 63.44 178 ARG A CA 1
ATOM 1430 C C . ARG A 1 178 ? -5.118 -13.736 -31.747 1.00 63.44 178 ARG A C 1
ATOM 1432 O O . ARG A 1 178 ? -5.207 -14.952 -31.618 1.00 63.44 178 ARG A O 1
ATOM 1439 N N . VAL A 1 179 ? -5.871 -13.029 -32.581 1.00 65.44 179 VAL A N 1
ATOM 1440 C CA . VAL A 1 179 ? -6.759 -13.658 -33.567 1.00 65.44 179 VAL A CA 1
ATOM 1441 C C . VAL A 1 179 ? -5.892 -14.183 -34.715 1.00 65.44 179 VAL A C 1
ATOM 1443 O O . VAL A 1 179 ? -5.000 -13.464 -35.174 1.00 65.44 179 VAL A O 1
ATOM 1446 N N . ALA A 1 180 ? -6.093 -15.456 -35.066 1.00 70.81 180 ALA A N 1
ATOM 1447 C CA . ALA A 1 180 ? -5.431 -16.140 -36.176 1.00 70.81 180 ALA A CA 1
ATOM 1448 C C . ALA A 1 180 ? -6.028 -15.721 -37.523 1.00 70.81 180 ALA A C 1
ATOM 1450 O O . ALA A 1 180 ? -7.251 -15.454 -37.553 1.00 70.81 180 ALA A O 1
#

pLDDT: mean 82.59, std 11.5, range [43.94, 95.38]

Nearest PDB structures (foldseek):
  7kts-assembly1_D  TM=1.679E-01  e=4.659E+00  Homo sapiens
  6kn5-assembly1_A  TM=1.888E-01  e=9.253E+00  Homo sapiens

Foldseek 3Di:
DDFADPDDVDPDDDGGGDLVLLLVLLLQCLQVVHDSQVSQVVVVVVCVVVVHDDDHDHSVSSVVVLLVRDDDDDDDDDPDDDDADDQDPCPPPDDDCPDPSNVVVVVLVVCCVPVNVVVSCVVNVNVVVVVVVVVVVQLCVSPVDQPDPDPSSSVSSSSSSSVVSVVCCVVVDDDDDDDD

Organism: NCBI:txid1673631

Mean predicted aligned error: 9.53 Å

Sequence (180 aa):
MTWHAPHEGRPGRPPVFSNSAIQFCLSIKVLFRLPLRQTAGMVVRLRRLAGLDWPVPDYSTQCRRQKTLKMQIPYRRADGPLHLLVPSRDISSKCPAGCPAAKARNETLRATRHYGRAFWKRWTGYHARSRVEAKMRCLKAFSERIAARDHDRQTAEIHIRVALVNRFNALGTAEVVRVA

InterPro domains:
  IPR025668 Tran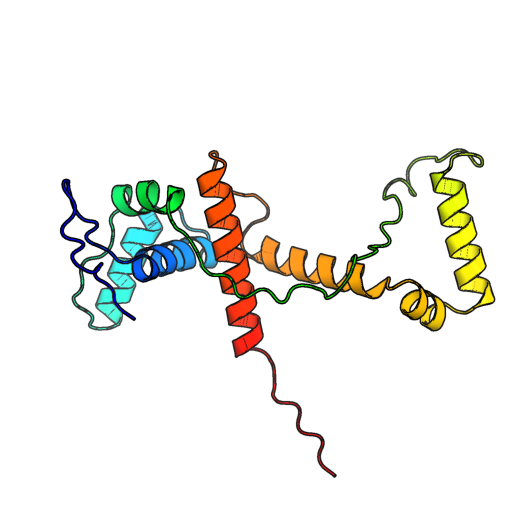sposase DDE domain [PF13737] (2-89)